Protein AF-0000000078980788 (afdb_homodimer)

Sequence (378 aa):
MLDSRPRELPGFGPRLRRLRRARLMKQSTLAEALDTSQATVSRWEAGAQLPDPKTRHRALDLLTRNVCDDAVLRRLVEHSRDCVHLVDEANHVCLAYSPARARQWGQSQRALLGQSLWPFATVEIQAAEAALDGSDWWDSQVPRPRLFHTSRRVYDALTVVEGGLLWERLYLADGTPVRLCSHAPSPHNMLDSRPRELPGFGPRLRRLRRARLMKQSTLAEALDTSQATVSRWEAGAQLPDPKTRHRALDLLTRNVCDDAVLRRLVEHSRDCVHLVDEANHVCLAYSPARARQWGQSQRALLGQSLWPFATVEIQAAEAALDGSDWWDSQVPRPRLFHTSRRVYDALTVVEGGLLWERLYLADGTPVRLCSHAPSPHN

Radius of gyration: 22.86 Å; Cα contacts (8 Å, |Δi|>4): 693; chains: 2; bounding box: 51×67×48 Å

pLDDT: mean 92.11, std 10.24, range [37.19, 98.5]

Solvent-accessible surface area (backbone atoms only — not comparable to full-atom values): 20566 Å² total; per-residue (Å²): 123,81,78,66,52,54,87,70,79,70,60,59,18,55,43,50,45,50,48,37,51,39,66,71,47,52,57,55,57,50,12,56,77,64,74,52,47,41,66,57,45,51,30,27,40,69,60,76,41,78,72,56,68,69,57,50,50,49,55,53,45,68,70,50,71,80,58,68,82,46,61,66,63,36,47,38,39,43,36,20,71,50,41,30,36,31,25,34,64,81,65,33,26,27,66,32,30,2,56,52,33,17,58,59,29,68,42,61,74,59,75,54,55,74,35,59,50,52,64,72,35,46,70,46,49,48,48,55,56,52,52,41,60,92,47,55,55,74,81,37,88,76,39,79,69,46,76,48,67,34,68,62,46,79,52,94,81,37,34,46,66,61,39,24,39,32,42,38,78,47,51,40,79,63,49,46,58,25,33,41,39,30,63,35,83,45,86,87,108,127,81,77,67,52,54,87,69,79,69,58,59,19,54,44,50,46,52,49,37,52,39,67,70,47,51,58,56,59,51,12,56,76,66,73,51,46,40,66,56,45,50,32,26,40,70,60,76,39,78,72,56,68,68,57,50,49,49,54,53,45,68,71,51,72,80,58,67,80,47,60,66,62,34,47,39,38,42,38,20,70,51,42,30,35,31,24,35,63,81,65,32,26,24,67,33,30,2,56,52,34,17,59,60,27,68,43,62,73,60,74,55,54,76,35,58,51,50,64,70,35,46,69,46,50,48,48,53,57,51,51,39,60,90,48,55,55,74,81,36,89,76,39,80,69,46,76,49,63,35,68,62,46,80,51,94,80,36,34,46,66,61,40,23,39,32,42,38,76,47,52,40,76,63,48,47,57,27,33,41,40,30,66,35,82,48,86,87,108

InterPro domains:
  IPR001387 Cro/C1-type, helix-turn-helix domain [PF01381] (16-55)
  IPR001387 Cro/C1-type, helix-turn-helix domain [PS50943] (16-55)
  IPR001387 Cro/C1-type, helix-turn-helix domain [SM00530] (15-70)
  IPR001387 Cro/C1-type, helix-turn-helix domain [cd00093] (25-63)
  IPR010982 Lambda repressor-like, DNA-binding domain superfamily [G3DSA:1.10.260.40] (14-78)
  IPR010982 Lambda repressor-like, DNA-binding domain superfamily [SSF47413] (12-65)
  IPR035965 PAS domain superfamily [SSF55785] (71-131)

Structure (mmCIF, N/CA/C/O backbone):
data_AF-0000000078980788-model_v1
#
loop_
_entity.id
_entity.type
_entity.pdbx_description
1 polymer 'DNA-binding protein, putative'
#
loop_
_atom_site.group_PDB
_atom_site.id
_atom_site.type_symbol
_atom_site.label_atom_id
_atom_site.label_alt_id
_atom_site.label_comp_id
_atom_site.label_asym_id
_atom_site.label_entity_id
_atom_site.label_seq_id
_atom_site.pdbx_PDB_ins_code
_atom_site.Cartn_x
_atom_site.Cartn_y
_atom_site.Cartn_z
_atom_site.occupancy
_atom_site.B_iso_or_equiv
_atom_site.auth_seq_id
_atom_site.auth_comp_id
_atom_site.auth_asym_id
_atom_site.auth_atom_id
_atom_site.pdbx_PDB_model_num
ATOM 1 N N . MET A 1 1 ? -9.773 -36.656 -17.453 1 38.22 1 MET A N 1
ATOM 2 C CA . MET A 1 1 ? -9.906 -35.219 -17.422 1 38.22 1 MET A CA 1
ATOM 3 C C . MET A 1 1 ? -8.555 -34.531 -17.188 1 38.22 1 MET A C 1
ATOM 5 O O . MET A 1 1 ? -7.887 -34.844 -16.188 1 38.22 1 MET A O 1
ATOM 9 N N . LEU A 1 2 ? -7.902 -34.125 -18.141 1 43.62 2 LEU A N 1
ATOM 10 C CA . LEU A 1 2 ? -6.531 -33.625 -18.078 1 43.62 2 LEU A CA 1
ATOM 11 C C . LEU A 1 2 ? -6.344 -32.688 -16.875 1 43.62 2 LEU A C 1
ATOM 13 O O . LEU A 1 2 ? -7.168 -31.812 -16.641 1 43.62 2 LEU A O 1
ATOM 17 N N . ASP A 1 3 ? -5.695 -33.188 -15.93 1 57.81 3 ASP A N 1
ATOM 18 C CA . ASP A 1 3 ? -5.355 -32.469 -14.711 1 57.81 3 ASP A CA 1
ATOM 19 C C . ASP A 1 3 ? -4.871 -31.047 -15.031 1 57.81 3 ASP A C 1
ATOM 21 O O . ASP A 1 3 ? -3.781 -30.875 -15.578 1 57.81 3 ASP A O 1
ATOM 25 N N . SER A 1 4 ? -5.75 -30.094 -15.422 1 68.81 4 SER A N 1
ATOM 26 C CA . SER A 1 4 ? -5.512 -28.719 -15.867 1 68.81 4 SER A CA 1
ATOM 27 C C . SER A 1 4 ? -4.906 -27.875 -14.75 1 68.81 4 SER A C 1
ATOM 29 O O . SER A 1 4 ? -4.695 -26.672 -14.922 1 68.81 4 SER A O 1
ATOM 31 N N . ARG A 1 5 ? -4.414 -28.734 -13.648 1 72.88 5 ARG A N 1
ATOM 32 C CA . ARG A 1 5 ? -3.814 -27.969 -12.562 1 72.88 5 ARG A CA 1
ATOM 33 C C . ARG A 1 5 ? -2.406 -27.516 -12.93 1 72.88 5 ARG A C 1
ATOM 35 O O . ARG A 1 5 ? -1.619 -28.281 -13.477 1 72.88 5 ARG A O 1
ATOM 42 N N . PRO A 1 6 ? -2.27 -26.25 -12.625 1 81.19 6 PRO A N 1
ATOM 43 C CA . PRO A 1 6 ? -0.937 -25.75 -12.969 1 81.19 6 PRO A CA 1
ATOM 44 C C . PRO A 1 6 ? 0.166 -26.375 -12.117 1 81.19 6 PRO A C 1
ATOM 46 O O . PRO A 1 6 ? -0.042 -26.625 -10.93 1 81.19 6 PRO A O 1
ATOM 49 N N . ARG A 1 7 ? 1.253 -26.75 -12.727 1 76.94 7 ARG A N 1
ATOM 50 C CA . ARG A 1 7 ? 2.346 -27.391 -12 1 76.94 7 ARG A CA 1
ATOM 51 C C . ARG A 1 7 ? 3.195 -26.359 -11.273 1 76.94 7 ARG A C 1
ATOM 53 O O . ARG A 1 7 ? 3.508 -26.516 -10.094 1 76.94 7 ARG A O 1
ATOM 60 N N . GLU A 1 8 ? 3.672 -25.328 -12.102 1 88.31 8 GLU A N 1
ATOM 61 C CA . GLU A 1 8 ? 4.559 -24.344 -11.477 1 88.31 8 GLU A CA 1
ATOM 62 C C . GLU A 1 8 ? 4.176 -22.922 -11.859 1 88.31 8 GLU A C 1
ATOM 64 O O . GLU A 1 8 ? 3.66 -22.688 -12.945 1 88.31 8 GLU A O 1
ATOM 69 N N . LEU A 1 9 ? 4.336 -22.078 -10.914 1 91.12 9 LEU A N 1
ATOM 70 C CA . LEU A 1 9 ? 4.141 -20.656 -11.18 1 91.12 9 LEU A CA 1
ATOM 71 C C . LEU A 1 9 ? 5.18 -20.141 -12.164 1 91.12 9 LEU A C 1
ATOM 73 O O . LEU A 1 9 ? 6.383 -20.344 -11.969 1 91.12 9 LEU A O 1
ATOM 77 N N . PRO A 1 10 ? 4.77 -19.594 -13.203 1 92.62 10 PRO A N 1
ATOM 78 C CA . PRO A 1 10 ? 5.734 -19.094 -14.188 1 92.62 10 PRO A CA 1
ATOM 79 C C . PRO A 1 10 ? 6.492 -17.859 -13.695 1 92.62 10 PRO A C 1
ATOM 81 O O . PRO A 1 10 ? 6.16 -17.312 -12.648 1 92.62 10 PRO A O 1
ATOM 84 N N . GLY A 1 11 ? 7.578 -17.516 -14.453 1 93.38 11 GLY A N 1
ATOM 85 C CA . GLY A 1 11 ? 8.297 -16.266 -14.219 1 93.38 11 GLY A CA 1
ATOM 86 C C . GLY A 1 11 ? 9.195 -16.328 -13 1 93.38 11 GLY A C 1
ATOM 87 O O . GLY A 1 11 ? 9.289 -15.344 -12.25 1 93.38 11 GLY A O 1
ATOM 88 N N . PHE A 1 12 ? 9.797 -17.5 -12.773 1 95.06 12 PHE A N 1
ATOM 89 C CA . PHE A 1 12 ? 10.648 -17.641 -11.594 1 95.06 12 PHE A CA 1
ATOM 90 C C . PHE A 1 12 ? 11.703 -16.547 -11.555 1 95.06 12 PHE A C 1
ATOM 92 O O . PHE A 1 12 ? 11.867 -15.859 -10.539 1 95.06 12 PHE A O 1
ATOM 99 N N . GLY A 1 13 ? 12.43 -16.328 -12.602 1 96 13 GLY A N 1
ATOM 100 C CA . GLY A 1 13 ? 13.523 -15.375 -12.656 1 96 13 GLY A CA 1
ATOM 101 C C . GLY A 1 13 ? 13.102 -13.969 -12.266 1 96 13 GLY A C 1
ATOM 102 O O . GLY A 1 13 ? 13.594 -13.422 -11.273 1 96 13 GLY A O 1
ATOM 103 N N . PRO A 1 14 ? 12.172 -13.453 -13.008 1 95.12 14 PRO A N 1
ATOM 104 C CA . PRO A 1 14 ? 11.703 -12.102 -12.695 1 95.12 14 PRO A CA 1
ATOM 105 C C . PRO A 1 14 ? 11.133 -11.984 -11.289 1 95.12 14 PRO A C 1
ATOM 107 O O . PRO A 1 14 ? 11.328 -10.961 -10.625 1 95.12 14 PRO A O 1
ATOM 110 N N . ARG A 1 15 ? 10.445 -13 -10.773 1 94.5 15 ARG A N 1
ATOM 111 C CA . ARG A 1 15 ? 9.922 -13 -9.406 1 94.5 15 ARG A CA 1
ATOM 112 C C . ARG A 1 15 ? 11.055 -12.922 -8.391 1 94.5 15 ARG A C 1
ATOM 114 O O . ARG A 1 15 ? 10.984 -12.156 -7.43 1 94.5 15 ARG A O 1
ATOM 121 N N . LEU A 1 16 ? 12.016 -13.734 -8.633 1 95.56 16 LEU A N 1
ATOM 122 C CA . LEU A 1 16 ? 13.172 -13.773 -7.742 1 95.56 16 LEU A CA 1
ATOM 123 C C . LEU A 1 16 ? 13.852 -12.414 -7.68 1 95.56 16 LEU A C 1
ATOM 125 O O . LEU A 1 16 ? 14.148 -11.914 -6.59 1 95.56 16 LEU A O 1
ATOM 129 N N . ARG A 1 17 ? 14.07 -11.875 -8.812 1 95.44 17 ARG A N 1
ATOM 130 C CA . ARG A 1 17 ? 14.727 -10.578 -8.914 1 95.44 17 ARG A CA 1
ATOM 131 C C . ARG A 1 17 ? 13.938 -9.508 -8.172 1 95.44 17 ARG A C 1
ATOM 133 O O . ARG A 1 17 ? 14.5 -8.742 -7.383 1 95.44 17 ARG A O 1
ATOM 140 N N . ARG A 1 18 ? 12.703 -9.477 -8.391 1 92.94 18 ARG A N 1
ATOM 141 C CA . ARG A 1 18 ? 11.852 -8.461 -7.781 1 92.94 18 ARG A CA 1
ATOM 142 C C . ARG A 1 18 ? 11.844 -8.586 -6.262 1 92.94 18 ARG A C 1
ATOM 144 O O . ARG A 1 18 ? 11.953 -7.586 -5.547 1 92.94 18 ARG A O 1
ATOM 151 N N . LEU A 1 19 ? 11.734 -9.766 -5.781 1 92.62 19 LEU A N 1
ATOM 152 C CA . LEU A 1 19 ? 11.695 -9.984 -4.34 1 92.62 19 LEU A CA 1
ATOM 153 C C . LEU A 1 19 ? 13.039 -9.641 -3.697 1 92.62 19 LEU A C 1
ATOM 155 O O . LEU A 1 19 ? 13.078 -9.016 -2.637 1 92.62 19 LEU A O 1
ATOM 159 N N . ARG A 1 20 ? 14.102 -10.141 -4.312 1 94.38 20 ARG A N 1
ATOM 160 C CA . ARG A 1 20 ? 15.43 -9.828 -3.793 1 94.38 20 ARG A CA 1
ATOM 161 C C . ARG A 1 20 ? 15.625 -8.32 -3.662 1 94.38 20 ARG A C 1
ATOM 163 O O . ARG A 1 20 ? 16.109 -7.84 -2.635 1 94.38 20 ARG A O 1
ATOM 170 N N . ARG A 1 21 ? 15.188 -7.602 -4.703 1 91.56 21 ARG A N 1
ATOM 171 C CA . ARG A 1 21 ? 15.344 -6.152 -4.711 1 91.56 21 ARG A CA 1
ATOM 172 C C . ARG A 1 21 ? 14.453 -5.5 -3.656 1 91.56 21 ARG A C 1
ATOM 174 O O . ARG A 1 21 ? 14.859 -4.539 -3.002 1 91.56 21 ARG A O 1
ATOM 181 N N . ALA A 1 22 ? 13.297 -6.023 -3.482 1 87.25 22 ALA A N 1
ATOM 182 C CA . ALA A 1 22 ? 12.383 -5.504 -2.465 1 87.25 22 ALA A CA 1
ATOM 183 C C . ALA A 1 22 ? 12.984 -5.648 -1.069 1 87.25 22 ALA A C 1
ATOM 185 O O . ALA A 1 22 ? 12.727 -4.828 -0.187 1 87.25 22 ALA A O 1
ATOM 186 N N . ARG A 1 23 ? 13.797 -6.633 -0.886 1 89.5 23 ARG A N 1
ATOM 187 C CA . ARG A 1 23 ? 14.438 -6.891 0.399 1 89.5 23 ARG A CA 1
ATOM 188 C C . ARG A 1 23 ? 15.781 -6.18 0.493 1 89.5 23 ARG A C 1
ATOM 190 O O . ARG A 1 23 ? 16.547 -6.402 1.435 1 89.5 23 ARG A O 1
ATOM 197 N N . LEU A 1 24 ? 16.125 -5.469 -0.544 1 88.56 24 LEU A N 1
ATOM 198 C CA . LEU A 1 24 ? 17.391 -4.746 -0.626 1 88.56 24 LEU A CA 1
ATOM 199 C C . LEU A 1 24 ? 18.562 -5.707 -0.498 1 88.56 24 LEU A C 1
ATOM 201 O O . LEU A 1 24 ? 19.562 -5.387 0.155 1 88.56 24 LEU A O 1
ATOM 205 N N . MET A 1 25 ? 18.453 -6.832 -1.031 1 93.31 25 MET A N 1
ATOM 206 C CA . MET A 1 25 ? 19.5 -7.852 -0.974 1 93.31 25 MET A CA 1
ATOM 207 C C . MET A 1 25 ? 20.297 -7.875 -2.266 1 93.31 25 MET A C 1
ATOM 209 O O . MET A 1 25 ? 19.734 -7.785 -3.357 1 93.31 25 MET A O 1
ATOM 213 N N . LYS A 1 26 ? 21.547 -7.953 -2.068 1 96.88 26 LYS A N 1
ATOM 214 C CA . LYS A 1 26 ? 22.406 -8.164 -3.23 1 96.88 26 LYS A CA 1
ATOM 215 C C . LYS A 1 26 ? 22.297 -9.594 -3.736 1 96.88 26 LYS A C 1
ATOM 217 O O . LYS A 1 26 ? 21.891 -10.492 -2.996 1 96.88 26 LYS A O 1
ATOM 222 N N . GLN A 1 27 ? 22.672 -9.75 -5 1 97.62 27 GLN A N 1
ATOM 223 C CA . GLN A 1 27 ? 22.703 -11.102 -5.566 1 97.62 27 GLN A CA 1
ATOM 224 C C . GLN A 1 27 ? 23.672 -12 -4.805 1 97.62 27 GLN A C 1
ATOM 226 O O . GLN A 1 27 ? 23.391 -13.172 -4.566 1 97.62 27 GLN A O 1
ATOM 231 N N . SER A 1 28 ? 24.797 -11.391 -4.383 1 98 28 SER A N 1
ATOM 232 C CA . SER A 1 28 ? 25.828 -12.148 -3.678 1 98 28 SER A CA 1
ATOM 233 C C . SER A 1 28 ? 25.328 -12.625 -2.318 1 98 28 SER A C 1
ATOM 235 O O . SER A 1 28 ? 25.625 -13.742 -1.894 1 98 28 SER A O 1
ATOM 237 N N . THR A 1 29 ? 24.594 -11.844 -1.663 1 97.81 29 THR A N 1
ATOM 238 C CA . THR A 1 29 ? 24.031 -12.195 -0.366 1 97.81 29 THR A CA 1
ATOM 239 C C . THR A 1 29 ? 23.016 -13.328 -0.51 1 97.81 29 THR A C 1
ATOM 241 O O . THR A 1 29 ? 23.031 -14.289 0.271 1 97.81 29 THR A O 1
ATOM 244 N N . LEU A 1 30 ? 22.203 -13.219 -1.49 1 97.12 30 LEU A N 1
ATOM 245 C CA . LEU A 1 30 ? 21.234 -14.281 -1.757 1 97.12 30 LEU A CA 1
ATOM 246 C C . LEU A 1 30 ? 21.953 -15.578 -2.133 1 97.12 30 LEU A C 1
ATOM 248 O O . LEU A 1 30 ? 21.547 -16.656 -1.685 1 97.12 30 LEU A O 1
ATOM 252 N N . ALA A 1 31 ? 22.922 -15.461 -2.945 1 98.06 31 ALA A N 1
ATOM 253 C CA . ALA A 1 31 ? 23.703 -16.625 -3.359 1 98.06 31 ALA A CA 1
ATOM 254 C C . ALA A 1 31 ? 24.281 -17.359 -2.152 1 98.06 31 ALA A C 1
ATOM 256 O O . ALA A 1 31 ? 24.203 -18.578 -2.053 1 98.06 31 ALA A O 1
ATOM 257 N N . GLU A 1 32 ? 24.828 -16.609 -1.272 1 97.88 32 GLU A N 1
ATOM 258 C CA . GLU A 1 32 ? 25.375 -17.172 -0.05 1 97.88 32 GLU A CA 1
ATOM 259 C C . GLU A 1 32 ? 24.312 -17.891 0.768 1 97.88 32 GLU A C 1
ATOM 261 O O . GLU A 1 32 ? 24.531 -19 1.241 1 97.88 32 GLU A O 1
ATOM 266 N N . ALA A 1 33 ? 23.203 -17.312 0.887 1 96.25 33 ALA A N 1
ATOM 267 C CA . ALA A 1 33 ? 22.094 -17.891 1.663 1 96.25 33 ALA A CA 1
ATOM 268 C C . ALA A 1 33 ? 21.594 -19.188 1.029 1 96.25 33 ALA A C 1
ATOM 270 O O . ALA A 1 33 ? 21.078 -20.062 1.724 1 96.25 33 ALA A O 1
ATOM 271 N N . LEU A 1 34 ? 21.781 -19.266 -0.275 1 96.88 34 LEU A N 1
ATOM 272 C CA . LEU A 1 34 ? 21.281 -20.422 -1.01 1 96.88 34 LEU A CA 1
ATOM 273 C C . LEU A 1 34 ? 22.422 -21.406 -1.321 1 96.88 34 LEU A C 1
ATOM 275 O O . LEU A 1 34 ? 22.219 -22.375 -2.039 1 96.88 34 LEU A O 1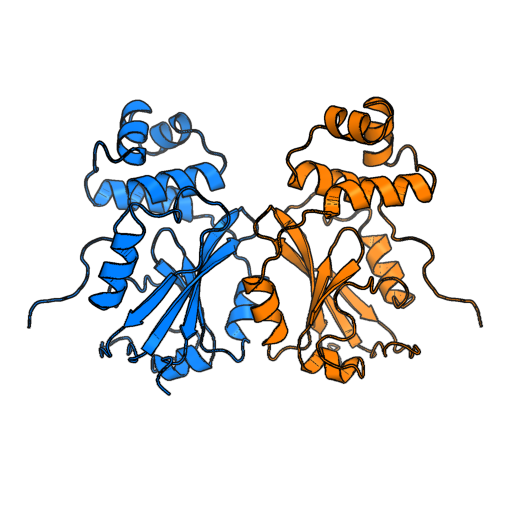
ATOM 279 N N . ASP A 1 35 ? 23.516 -21.125 -0.831 1 97.12 35 ASP A N 1
ATOM 280 C CA . ASP A 1 35 ? 24.703 -21.969 -1.019 1 97.12 35 ASP A CA 1
ATOM 281 C C . ASP A 1 35 ? 25 -22.172 -2.502 1 97.12 35 ASP A C 1
ATOM 283 O O . ASP A 1 35 ? 25.125 -23.312 -2.965 1 97.12 35 ASP A O 1
ATOM 287 N N . THR A 1 36 ? 25 -21.125 -3.219 1 97.75 36 THR A N 1
ATOM 288 C CA . THR A 1 36 ? 25.344 -21.125 -4.637 1 97.75 36 THR A CA 1
ATOM 289 C C . THR A 1 36 ? 26.156 -19.891 -4.996 1 97.75 36 THR A C 1
ATOM 291 O O . THR A 1 36 ? 26.594 -19.141 -4.109 1 97.75 36 THR A O 1
ATOM 294 N N . SER A 1 37 ? 26.484 -19.656 -6.215 1 98.12 37 SER A N 1
ATOM 295 C CA . SER A 1 37 ? 27.297 -18.531 -6.629 1 98.12 37 SER A CA 1
ATOM 296 C C . SER A 1 37 ? 26.438 -17.359 -7.098 1 98.12 37 SER A C 1
ATOM 298 O O . SER A 1 37 ? 25.297 -17.562 -7.523 1 98.12 37 SER A O 1
ATOM 300 N N . GLN A 1 38 ? 27.016 -16.219 -6.965 1 98.19 38 GLN A N 1
ATOM 301 C CA . GLN A 1 38 ? 26.359 -15.031 -7.488 1 98.19 38 GLN A CA 1
ATOM 302 C C . GLN A 1 38 ? 26.062 -15.18 -8.977 1 98.19 38 GLN A C 1
ATOM 304 O O . GLN A 1 38 ? 25.016 -14.727 -9.445 1 98.19 38 GLN A O 1
ATOM 309 N N . ALA A 1 39 ? 26.922 -15.789 -9.672 1 98.31 39 ALA A N 1
ATOM 310 C CA . ALA A 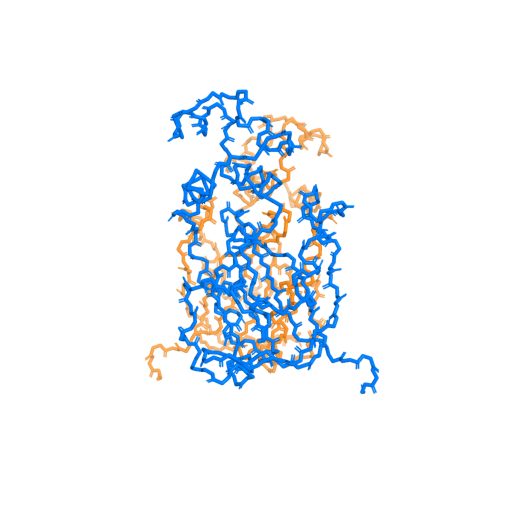1 39 ? 26.734 -16.016 -11.102 1 98.31 39 ALA A CA 1
ATOM 311 C C . ALA A 1 39 ? 25.5 -16.875 -11.359 1 98.31 39 ALA A C 1
ATOM 313 O O . ALA A 1 39 ? 24.734 -16.609 -12.297 1 98.31 39 ALA A O 1
ATOM 314 N N . THR A 1 40 ? 25.359 -17.875 -10.594 1 98.25 40 THR A N 1
ATOM 315 C CA . THR A 1 40 ? 24.203 -18.766 -10.711 1 98.25 40 THR A CA 1
ATOM 316 C C . THR A 1 40 ? 22.906 -18 -10.461 1 98.25 40 THR A C 1
ATOM 318 O O . THR A 1 40 ? 21.953 -18.109 -11.242 1 98.25 40 THR A O 1
ATOM 321 N N . VAL A 1 41 ? 22.891 -17.172 -9.43 1 98.38 41 VAL A N 1
ATOM 322 C CA . VAL A 1 41 ? 21.719 -16.375 -9.117 1 98.38 41 VAL A CA 1
ATOM 323 C C . VAL A 1 41 ? 21.422 -15.406 -10.266 1 98.38 41 VAL A C 1
ATOM 325 O O . VAL A 1 41 ? 20.281 -15.227 -10.664 1 98.38 41 VAL A O 1
ATOM 328 N N . SER A 1 42 ? 22.438 -14.852 -10.773 1 98.19 42 SER A N 1
ATOM 329 C CA . SER A 1 42 ? 22.297 -13.945 -11.898 1 98.19 42 SER A CA 1
ATOM 330 C C . SER A 1 42 ? 21.641 -14.641 -13.094 1 98.19 42 SER A C 1
ATOM 332 O O . SER A 1 42 ? 20.75 -14.086 -13.727 1 98.19 42 SER A O 1
ATOM 334 N N . ARG A 1 43 ? 22.078 -15.828 -13.375 1 98.06 43 ARG A N 1
ATOM 335 C CA . ARG A 1 43 ? 21.516 -16.594 -14.477 1 98.06 43 ARG A CA 1
ATOM 336 C C . ARG A 1 43 ? 20.047 -16.938 -14.211 1 98.06 43 ARG A C 1
ATOM 338 O O . ARG A 1 43 ? 19.234 -16.953 -15.141 1 98.06 43 ARG A O 1
ATOM 345 N N . TRP A 1 44 ? 19.734 -17.281 -12.93 1 97.88 44 TRP A N 1
ATOM 346 C CA . TRP A 1 44 ? 18.344 -17.531 -12.562 1 97.88 44 TRP A CA 1
ATOM 347 C C . TRP A 1 44 ? 17.484 -16.312 -12.828 1 97.88 44 TRP A C 1
ATOM 349 O O . TRP A 1 44 ? 16.453 -16.406 -13.516 1 97.88 44 TRP A O 1
ATOM 359 N N . GLU A 1 45 ? 17.953 -15.109 -12.398 1 97.06 45 GLU A N 1
ATOM 360 C CA . GLU A 1 45 ? 17.172 -13.883 -12.484 1 97.06 45 GLU A CA 1
ATOM 361 C C . GLU A 1 45 ? 16.969 -13.453 -13.93 1 97.06 45 GLU A C 1
ATOM 363 O O . GLU A 1 45 ? 15.961 -12.844 -14.273 1 97.06 45 GLU A O 1
ATOM 368 N N . ALA A 1 46 ? 17.938 -13.852 -14.758 1 95.31 46 ALA A N 1
ATOM 369 C CA . ALA A 1 46 ? 17.906 -13.461 -16.156 1 95.31 46 ALA A CA 1
ATOM 370 C C . ALA A 1 46 ? 17.109 -14.469 -17 1 95.31 46 ALA A C 1
ATOM 372 O O . ALA A 1 46 ? 16.859 -14.242 -18.188 1 95.31 46 ALA A O 1
ATOM 373 N N . GLY A 1 47 ? 16.75 -15.516 -16.406 1 94.56 47 GLY A N 1
ATOM 374 C CA . GLY A 1 47 ? 16.016 -16.547 -17.125 1 94.56 47 GLY A CA 1
ATOM 375 C C . GLY A 1 47 ? 16.906 -17.469 -17.938 1 94.56 47 GLY A C 1
ATOM 376 O O . GLY A 1 47 ? 16.422 -18.312 -18.688 1 94.56 47 GLY A O 1
ATOM 377 N N . ALA A 1 48 ? 18.203 -17.359 -17.812 1 96 48 ALA A N 1
ATOM 378 C CA . ALA A 1 48 ? 19.172 -18.172 -18.562 1 96 48 ALA A CA 1
ATOM 379 C C . ALA A 1 48 ? 19.234 -19.594 -18.031 1 96 48 ALA A C 1
ATOM 381 O O . ALA A 1 48 ? 19.625 -20.516 -18.75 1 96 48 ALA A O 1
ATOM 382 N N . GLN A 1 49 ? 18.953 -19.797 -16.797 1 96.62 49 GLN A N 1
ATOM 383 C CA . GLN A 1 49 ? 18.906 -21.109 -16.141 1 96.62 49 GLN A CA 1
ATOM 384 C C . GLN A 1 49 ? 17.734 -21.188 -15.156 1 96.62 49 GLN A C 1
ATOM 386 O O . GLN A 1 49 ? 17.438 -20.234 -14.453 1 96.62 49 GLN A O 1
ATOM 391 N N . LEU A 1 50 ? 17.156 -22.328 -15.164 1 96 50 LEU A N 1
ATOM 392 C CA . LEU A 1 50 ? 16.094 -22.594 -14.195 1 96 50 LEU A CA 1
ATOM 393 C C . LEU A 1 50 ? 16.531 -23.656 -13.195 1 96 50 LEU A C 1
ATOM 395 O O . LEU A 1 50 ? 16.797 -24.797 -13.578 1 96 50 LEU A O 1
ATOM 399 N N . PRO A 1 51 ? 16.625 -23.312 -12.031 1 96.19 51 PRO A N 1
ATOM 400 C CA . PRO A 1 51 ? 17 -24.328 -11.055 1 96.19 51 PRO A CA 1
ATOM 401 C C . PRO A 1 51 ? 15.914 -25.391 -10.859 1 96.19 51 PRO A C 1
ATOM 403 O O . PRO A 1 51 ? 14.797 -25.234 -11.367 1 96.19 51 PRO A O 1
ATOM 406 N N . ASP A 1 52 ? 16.25 -26.453 -10.133 1 94.75 52 ASP A N 1
ATOM 407 C CA . ASP A 1 52 ? 15.273 -27.5 -9.852 1 94.75 52 ASP A CA 1
ATOM 408 C C . ASP A 1 52 ? 14.172 -26.984 -8.914 1 94.75 52 ASP A C 1
ATOM 410 O O . ASP A 1 52 ? 14.352 -25.984 -8.234 1 94.75 52 ASP A O 1
ATOM 414 N N . PRO A 1 53 ? 13.078 -27.609 -8.898 1 93 53 PRO A N 1
ATOM 415 C CA . PRO A 1 53 ? 11.906 -27.125 -8.156 1 93 53 PRO A CA 1
ATOM 416 C C . PRO A 1 53 ? 12.195 -26.922 -6.676 1 93 53 PRO A C 1
ATOM 418 O O . PRO A 1 53 ? 11.719 -25.938 -6.086 1 93 53 PRO A O 1
ATOM 421 N N . LYS A 1 54 ? 12.922 -27.781 -6.125 1 94 54 LYS A N 1
ATOM 422 C CA . LYS A 1 54 ? 13.242 -27.656 -4.703 1 94 54 LYS A CA 1
ATOM 423 C C . LYS A 1 54 ? 13.992 -26.359 -4.422 1 94 54 LYS A C 1
ATOM 425 O O . LYS A 1 54 ? 13.68 -25.656 -3.463 1 94 54 LYS A O 1
ATOM 430 N N . THR A 1 55 ? 14.992 -26.094 -5.246 1 95.5 55 THR A N 1
ATOM 431 C CA . THR A 1 55 ? 15.773 -24.875 -5.102 1 95.5 55 THR A CA 1
ATOM 432 C C . THR A 1 55 ? 14.914 -23.641 -5.34 1 95.5 55 THR A C 1
ATOM 434 O O . THR A 1 55 ? 15.055 -22.625 -4.648 1 95.5 55 THR A O 1
ATOM 437 N N . ARG A 1 56 ? 14.016 -23.688 -6.324 1 95.31 56 ARG A N 1
ATOM 438 C CA . ARG A 1 56 ? 13.117 -22.578 -6.605 1 95.31 56 ARG A CA 1
ATOM 439 C C . ARG A 1 56 ? 12.25 -22.25 -5.395 1 95.31 56 ARG A C 1
ATOM 441 O O . ARG A 1 56 ? 12.133 -21.094 -5 1 95.31 56 ARG A O 1
ATOM 448 N N . HIS A 1 57 ? 11.75 -23.281 -4.805 1 91.94 57 HIS A N 1
ATOM 449 C CA . HIS A 1 57 ? 10.906 -23.094 -3.629 1 91.94 57 HIS A CA 1
ATOM 450 C C . HIS A 1 57 ? 11.695 -22.516 -2.463 1 91.94 57 HIS A C 1
ATOM 452 O O . HIS A 1 57 ? 11.234 -21.594 -1.787 1 91.94 57 HIS A O 1
ATOM 458 N N . ARG A 1 58 ? 12.812 -23.016 -2.299 1 94.06 58 ARG A N 1
ATOM 459 C CA . ARG A 1 58 ? 13.672 -22.547 -1.217 1 94.06 58 ARG A CA 1
ATOM 460 C C . ARG A 1 58 ? 14.016 -21.078 -1.396 1 94.06 58 ARG A C 1
ATOM 462 O O . ARG A 1 58 ? 14.008 -20.297 -0.431 1 94.06 58 ARG A O 1
ATOM 469 N N . ALA A 1 59 ? 14.344 -20.688 -2.57 1 95.56 59 ALA A N 1
ATOM 470 C CA . ALA A 1 59 ? 14.727 -19.312 -2.863 1 95.56 59 ALA A CA 1
ATOM 471 C C . ALA A 1 59 ? 13.578 -18.344 -2.568 1 95.56 59 ALA A C 1
ATOM 473 O O . ALA A 1 59 ? 13.758 -17.344 -1.886 1 95.56 59 ALA A O 1
ATOM 474 N N . LEU A 1 60 ? 12.414 -18.703 -3.061 1 92.31 60 LEU A N 1
ATOM 475 C CA . LEU A 1 60 ? 11.258 -17.828 -2.859 1 92.31 60 LEU A CA 1
ATOM 476 C C . LEU A 1 60 ? 10.836 -17.828 -1.394 1 92.31 60 LEU A C 1
ATOM 478 O O . LEU A 1 60 ? 10.453 -16.781 -0.86 1 92.31 60 LEU A O 1
ATOM 482 N N . ASP A 1 61 ? 10.953 -18.969 -0.758 1 91.06 61 ASP A N 1
ATOM 483 C CA . ASP A 1 61 ? 10.625 -19.062 0.661 1 91.06 61 ASP A CA 1
ATOM 484 C C . ASP A 1 61 ? 11.539 -18.172 1.499 1 91.06 61 ASP A C 1
ATOM 486 O O . ASP A 1 61 ? 11.078 -17.469 2.404 1 91.06 61 ASP A O 1
ATOM 490 N N . LEU A 1 62 ? 12.75 -18.25 1.183 1 92.31 62 LEU A N 1
ATOM 491 C CA . LEU A 1 62 ? 13.742 -17.438 1.891 1 92.31 62 LEU A CA 1
ATOM 492 C C . LEU A 1 62 ? 13.383 -15.961 1.818 1 92.31 62 LEU A C 1
ATOM 494 O O . LEU A 1 62 ? 13.531 -15.234 2.801 1 92.31 62 LEU A O 1
ATOM 498 N N . LEU A 1 63 ? 12.906 -15.57 0.709 1 92.12 63 LEU A N 1
ATOM 499 C CA . LEU A 1 63 ? 12.664 -14.148 0.475 1 92.12 63 LEU A CA 1
ATOM 500 C C . LEU A 1 63 ? 11.273 -13.742 0.967 1 92.12 63 LEU A C 1
ATOM 502 O O . LEU A 1 63 ? 10.984 -12.555 1.099 1 92.12 63 LEU A O 1
ATOM 506 N N . THR A 1 64 ? 10.383 -14.719 1.299 1 89.12 64 THR A N 1
ATOM 507 C CA . THR A 1 64 ? 9.016 -14.398 1.694 1 89.12 64 THR A CA 1
ATOM 508 C C . THR A 1 64 ? 8.789 -14.703 3.172 1 89.12 64 THR A C 1
ATOM 510 O O . THR A 1 64 ? 7.723 -14.422 3.717 1 89.12 64 THR A O 1
ATOM 513 N N . ARG A 1 65 ? 9.664 -15.336 3.904 1 81.88 65 ARG A N 1
ATOM 514 C CA . ARG A 1 65 ? 9.523 -15.789 5.285 1 81.88 65 ARG A CA 1
ATOM 515 C C . ARG A 1 65 ? 9.227 -14.617 6.215 1 81.88 65 ARG A C 1
ATOM 517 O O . ARG A 1 65 ? 8.461 -14.766 7.176 1 81.88 65 ARG A O 1
ATOM 524 N N . ASN A 1 66 ? 9.711 -13.461 6.059 1 79.62 66 ASN A N 1
ATOM 525 C CA . ASN A 1 66 ? 9.531 -12.359 7 1 79.62 66 ASN A CA 1
ATOM 526 C C . ASN A 1 66 ? 8.852 -11.164 6.34 1 79.62 66 ASN A C 1
ATOM 528 O O . ASN A 1 66 ? 9.18 -10.016 6.641 1 79.62 66 ASN A O 1
ATOM 532 N N . VAL A 1 67 ? 7.859 -11.664 5.574 1 77.81 67 VAL A N 1
ATOM 533 C CA . VAL A 1 67 ? 7.133 -10.586 4.914 1 77.81 67 VAL A CA 1
ATOM 534 C C . VAL A 1 67 ? 6.25 -9.859 5.926 1 77.81 67 VAL A C 1
ATOM 536 O O . VAL A 1 67 ? 5.668 -10.484 6.812 1 77.81 67 VAL A O 1
ATOM 539 N N . CYS A 1 68 ? 6.254 -8.547 5.762 1 81.88 68 CYS A N 1
ATOM 540 C CA . CYS A 1 68 ? 5.496 -7.66 6.641 1 81.88 68 CYS A CA 1
ATOM 541 C C . CYS A 1 68 ? 4.02 -8.047 6.66 1 81.88 68 CYS A C 1
ATOM 543 O O . CYS A 1 68 ? 3.438 -8.344 5.613 1 81.88 68 CYS A O 1
ATOM 545 N N . ASP A 1 69 ? 3.562 -8.195 7.848 1 83.44 69 ASP A N 1
ATOM 546 C CA . ASP A 1 69 ? 2.119 -8.352 7.996 1 83.44 69 ASP A CA 1
ATOM 547 C C . ASP A 1 69 ? 1.41 -7 7.938 1 83.44 69 ASP A C 1
ATOM 549 O O . ASP A 1 69 ? 1.266 -6.324 8.953 1 83.44 69 ASP A O 1
ATOM 553 N N . ASP A 1 70 ? 1.026 -6.629 6.77 1 92.19 70 ASP A N 1
ATOM 554 C CA . ASP A 1 70 ? 0.342 -5.352 6.59 1 92.19 70 ASP A CA 1
ATOM 555 C C . ASP A 1 70 ? -1.137 -5.465 6.953 1 92.19 70 ASP A C 1
ATOM 557 O O . ASP A 1 70 ? -1.989 -5.598 6.074 1 92.19 70 ASP A O 1
ATOM 561 N N . ALA A 1 71 ? -1.411 -5.344 8.242 1 93.44 71 ALA A N 1
ATOM 562 C CA . ALA A 1 71 ? -2.754 -5.547 8.781 1 93.44 71 ALA A CA 1
ATOM 563 C C . ALA A 1 71 ? -3.727 -4.508 8.234 1 93.44 71 ALA A C 1
ATOM 565 O O . ALA A 1 71 ? -4.906 -4.801 8.023 1 93.44 71 ALA A O 1
ATOM 566 N N . VAL A 1 72 ? -3.199 -3.367 7.996 1 95.88 72 VAL A N 1
ATOM 567 C CA . VAL A 1 72 ? -4.062 -2.283 7.535 1 95.88 72 VAL A CA 1
ATOM 568 C C . VAL A 1 72 ? -4.547 -2.574 6.117 1 95.88 72 VAL A C 1
ATOM 570 O O . VAL A 1 72 ? -5.742 -2.479 5.832 1 95.88 72 VAL A O 1
ATOM 573 N N . LEU A 1 73 ? -3.691 -2.932 5.262 1 96.69 73 LEU A N 1
ATOM 574 C CA . LEU A 1 73 ? -4.07 -3.271 3.893 1 96.69 73 LEU A CA 1
ATOM 575 C C . LEU A 1 73 ? -5 -4.477 3.869 1 96.69 73 LEU A C 1
ATOM 577 O O . LEU A 1 73 ? -5.996 -4.484 3.141 1 96.69 73 LEU A O 1
ATOM 581 N N . ARG A 1 74 ? -4.719 -5.457 4.691 1 96.31 74 ARG A N 1
ATOM 582 C CA . ARG A 1 74 ? -5.566 -6.645 4.766 1 96.31 74 ARG A CA 1
ATOM 583 C C . ARG A 1 74 ? -6.977 -6.281 5.223 1 96.31 74 ARG A C 1
ATOM 585 O O . ARG A 1 74 ? -7.961 -6.762 4.656 1 96.31 74 ARG A O 1
ATOM 592 N N . ARG A 1 75 ? -7.016 -5.449 6.188 1 96.75 75 ARG A N 1
ATOM 593 C CA . ARG A 1 75 ? -8.32 -5.035 6.695 1 96.75 75 ARG A CA 1
ATOM 594 C C . ARG A 1 75 ? -9.125 -4.305 5.621 1 96.75 75 ARG A C 1
ATOM 596 O O . ARG A 1 75 ? -10.336 -4.5 5.504 1 96.75 75 ARG A O 1
ATOM 603 N N . LEU A 1 76 ? -8.461 -3.451 4.891 1 97.81 76 LEU A N 1
ATOM 604 C CA . LEU A 1 76 ? -9.148 -2.754 3.805 1 97.81 76 LEU A CA 1
ATOM 605 C C . LEU A 1 76 ? -9.75 -3.744 2.814 1 97.81 76 LEU A C 1
ATOM 607 O O . LEU A 1 76 ? -10.875 -3.559 2.35 1 97.81 76 LEU A O 1
ATOM 611 N N . VAL A 1 77 ? -9.039 -4.801 2.521 1 98.06 77 VAL A N 1
ATOM 612 C CA . VAL A 1 77 ? -9.516 -5.816 1.589 1 98.06 77 VAL A CA 1
ATOM 613 C C . VAL A 1 77 ? -10.664 -6.605 2.225 1 98.06 77 VAL A C 1
ATOM 615 O O . VAL A 1 77 ? -11.703 -6.82 1.595 1 98.06 77 VAL A O 1
ATOM 618 N N . GLU A 1 78 ? -10.5 -6.961 3.42 1 97.56 78 GLU A N 1
ATOM 619 C CA . GLU A 1 78 ? -11.461 -7.785 4.141 1 97.56 78 GLU A CA 1
ATOM 620 C C . GLU A 1 78 ? -12.789 -7.059 4.32 1 97.56 78 GLU A C 1
ATOM 622 O O . GLU A 1 78 ? -13.828 -7.691 4.492 1 97.56 78 GLU A O 1
ATOM 627 N N . HIS A 1 79 ? -12.695 -5.766 4.332 1 97.5 79 HIS A N 1
ATOM 628 C CA . HIS A 1 79 ? -13.898 -4.98 4.566 1 97.5 79 HIS A CA 1
ATOM 629 C C . HIS A 1 79 ? -14.312 -4.223 3.311 1 97.5 79 HIS A C 1
ATOM 631 O O . HIS A 1 79 ? -15.086 -3.262 3.385 1 97.5 79 HIS A O 1
ATOM 637 N N . SER A 1 80 ? -13.781 -4.625 2.238 1 98 80 SER A N 1
ATOM 638 C CA . SER A 1 80 ? -14.18 -4.027 0.968 1 98 80 SER A CA 1
ATOM 639 C C . SER A 1 80 ? -15.578 -4.484 0.554 1 98 80 SER A C 1
ATOM 641 O O . SER A 1 80 ? -15.938 -5.648 0.746 1 98 80 SER A O 1
ATOM 643 N N . ARG A 1 81 ? -16.344 -3.631 -0.097 1 97.19 81 ARG A N 1
ATOM 644 C CA . ARG A 1 81 ? -17.641 -3.988 -0.667 1 97.19 81 ARG A CA 1
ATOM 645 C C . ARG A 1 81 ? -17.469 -4.68 -2.016 1 97.19 81 ARG A C 1
ATOM 647 O O . ARG A 1 81 ? -18.391 -5.328 -2.506 1 97.19 81 ARG A O 1
ATOM 654 N N . ASP A 1 82 ? -16.328 -4.5 -2.592 1 97.56 82 ASP A N 1
ATOM 655 C CA . ASP A 1 82 ? -16.047 -5.113 -3.887 1 97.56 82 ASP A CA 1
ATOM 656 C C . ASP A 1 82 ? -15.688 -6.59 -3.727 1 97.56 82 ASP A C 1
ATOM 658 O O . ASP A 1 82 ? -15.398 -7.047 -2.619 1 97.56 82 ASP A O 1
ATOM 662 N N . CYS A 1 83 ? -15.781 -7.297 -4.773 1 97.81 83 CYS A N 1
ATOM 663 C CA . CYS A 1 83 ? -15.328 -8.68 -4.828 1 97.81 83 CYS A CA 1
ATOM 664 C C . CYS A 1 83 ? -13.844 -8.758 -5.168 1 97.81 83 CYS A C 1
ATOM 666 O O . CYS A 1 83 ? -13.469 -8.727 -6.34 1 97.81 83 CYS A O 1
ATOM 668 N N . VAL A 1 84 ? -13.055 -8.844 -4.094 1 98.31 84 VAL A N 1
ATOM 669 C CA . VAL A 1 84 ? -11.617 -8.742 -4.301 1 98.31 84 VAL A CA 1
ATOM 670 C C . VAL A 1 84 ? -10.891 -9.727 -3.396 1 98.31 84 VAL A C 1
ATOM 672 O O . VAL A 1 84 ? -11.438 -10.18 -2.387 1 98.31 84 VAL A O 1
ATOM 675 N N . HIS A 1 85 ? -9.703 -10.125 -3.762 1 98.12 85 HIS A N 1
ATOM 676 C CA . HIS A 1 85 ? -8.758 -10.836 -2.908 1 98.12 85 HIS A CA 1
ATOM 677 C C . HIS A 1 85 ? -7.328 -10.391 -3.174 1 98.12 85 HIS A C 1
ATOM 679 O O . HIS A 1 85 ? -7.043 -9.805 -4.223 1 98.12 85 HIS A O 1
ATOM 685 N N . LEU A 1 86 ? -6.523 -10.516 -2.205 1 97.94 86 LEU A N 1
ATOM 686 C CA . LEU A 1 86 ? -5.121 -10.117 -2.207 1 97.94 86 LEU A CA 1
ATOM 687 C C . LEU A 1 86 ? -4.207 -11.344 -2.174 1 97.94 86 LEU A C 1
ATOM 689 O O . LEU A 1 86 ? -4.371 -12.219 -1.322 1 97.94 86 LEU A O 1
ATOM 693 N N . VAL A 1 87 ? -3.246 -11.383 -3.109 1 97.25 87 VAL A N 1
ATOM 694 C CA . VAL A 1 87 ? -2.314 -12.508 -3.113 1 97.25 87 VAL A CA 1
ATOM 695 C C . VAL A 1 87 ? -0.879 -11.984 -3.154 1 97.25 87 VAL A C 1
ATOM 697 O O . VAL A 1 87 ? -0.62 -10.898 -3.678 1 97.25 87 VAL A O 1
ATOM 700 N N . ASP A 1 88 ? -0.037 -12.75 -2.59 1 94.75 88 ASP A N 1
ATOM 701 C CA . ASP A 1 88 ? 1.394 -12.508 -2.744 1 94.75 88 ASP A CA 1
ATOM 702 C C . ASP A 1 88 ? 1.845 -12.766 -4.18 1 94.75 88 ASP A C 1
ATOM 704 O O . ASP A 1 88 ? 1.557 -13.82 -4.746 1 94.75 88 ASP A O 1
ATOM 708 N N . GLU A 1 89 ? 2.529 -11.797 -4.73 1 93.88 89 GLU A N 1
ATOM 709 C CA . GLU A 1 89 ? 2.934 -11.93 -6.125 1 93.88 89 GLU A CA 1
ATOM 710 C C . GLU A 1 89 ? 3.961 -13.047 -6.293 1 93.88 89 GLU A C 1
ATOM 712 O O . GLU A 1 89 ? 4.008 -13.703 -7.336 1 93.88 89 GLU A O 1
ATOM 717 N N . ALA A 1 90 ? 4.723 -13.375 -5.27 1 91.5 90 ALA A N 1
ATOM 718 C CA . ALA A 1 90 ? 5.828 -14.328 -5.348 1 91.5 90 ALA A CA 1
ATOM 719 C C . ALA A 1 90 ? 5.309 -15.766 -5.41 1 91.5 90 ALA A C 1
ATOM 721 O O . ALA A 1 90 ? 5.867 -16.609 -6.117 1 91.5 90 ALA A O 1
ATOM 722 N N . ASN A 1 91 ? 4.234 -16.031 -4.668 1 91.75 91 ASN A N 1
ATOM 723 C CA . ASN A 1 91 ? 3.865 -17.438 -4.523 1 91.75 91 ASN A CA 1
ATOM 724 C C . ASN A 1 91 ? 2.352 -17.625 -4.574 1 91.75 91 ASN A C 1
ATOM 726 O O . ASN A 1 91 ? 1.851 -18.719 -4.344 1 91.75 91 ASN A O 1
ATOM 730 N N . HIS A 1 92 ? 1.574 -16.562 -4.781 1 95.06 92 HIS A N 1
ATOM 731 C CA . HIS A 1 92 ? 0.127 -16.578 -4.957 1 95.06 92 HIS A CA 1
ATOM 732 C C . HIS A 1 92 ? -0.58 -16.984 -3.672 1 95.06 92 HIS A C 1
ATOM 734 O O . HIS A 1 92 ? -1.696 -17.516 -3.711 1 95.06 92 HIS A O 1
ATOM 740 N N . VAL A 1 93 ? 0.12 -16.828 -2.596 1 94.5 93 VAL A N 1
ATOM 741 C CA . VAL A 1 93 ? -0.498 -17.078 -1.299 1 94.5 93 VAL A CA 1
ATOM 742 C C . VAL A 1 93 ? -1.582 -16.047 -1.028 1 94.5 93 VAL A C 1
ATOM 744 O O . VAL A 1 93 ? -1.371 -14.852 -1.246 1 94.5 93 VAL A O 1
ATOM 747 N N . CYS A 1 94 ? -2.684 -16.516 -0.559 1 96.75 94 CYS A N 1
ATOM 748 C CA . CYS A 1 94 ? -3.814 -15.641 -0.251 1 96.75 94 CYS A CA 1
ATOM 749 C C . CYS A 1 94 ? -3.572 -14.867 1.036 1 96.75 94 CYS A C 1
ATOM 751 O O . CYS A 1 94 ? -3.371 -15.461 2.098 1 96.75 94 CYS A O 1
ATOM 753 N N . LEU A 1 95 ? -3.693 -13.594 0.952 1 96.38 95 LEU A N 1
ATOM 754 C CA . LEU A 1 95 ? -3.387 -12.758 2.107 1 96.38 95 LEU A CA 1
ATOM 755 C C . LEU A 1 95 ? -4.664 -12.203 2.732 1 96.38 95 LEU A C 1
ATOM 757 O O . LEU A 1 95 ? -4.703 -11.922 3.932 1 96.38 95 LEU A O 1
ATOM 761 N N . ALA A 1 96 ? -5.672 -11.953 1.93 1 97.44 96 ALA A N 1
ATOM 762 C CA . ALA A 1 96 ? -6.961 -11.414 2.359 1 97.44 96 ALA A CA 1
ATOM 763 C C . ALA A 1 96 ? -7.996 -11.508 1.24 1 97.44 96 ALA A C 1
ATOM 765 O O . ALA A 1 96 ? -7.637 -11.609 0.064 1 97.44 96 ALA A O 1
ATOM 766 N N . TYR A 1 97 ? -9.156 -11.5 1.563 1 97.88 97 TYR A N 1
ATOM 767 C CA . TYR A 1 97 ? -10.219 -11.406 0.569 1 97.88 97 TYR A CA 1
ATOM 768 C C . TYR A 1 97 ? -11.492 -10.844 1.186 1 97.88 97 TYR A C 1
ATOM 770 O O . TYR A 1 97 ? -11.688 -10.922 2.402 1 97.88 97 TYR A O 1
ATOM 778 N N . SER A 1 98 ? -12.297 -10.289 0.377 1 98 98 SER A N 1
ATOM 779 C CA . SER A 1 98 ? -13.523 -9.617 0.794 1 98 98 SER A CA 1
ATOM 780 C C . SER A 1 98 ? -14.641 -10.617 1.062 1 98 98 SER A C 1
ATOM 782 O O . SER A 1 98 ? -14.555 -11.773 0.651 1 98 98 SER A O 1
ATOM 784 N N . PRO A 1 99 ? -15.711 -10.172 1.732 1 97.06 99 PRO A N 1
ATOM 785 C CA . PRO A 1 99 ? -16.859 -11.055 1.937 1 97.06 99 PRO A CA 1
ATOM 786 C C . PRO A 1 99 ? -17.484 -11.516 0.625 1 97.06 99 PRO A C 1
ATOM 788 O O . PRO A 1 99 ? -17.891 -12.68 0.5 1 97.06 99 PRO A O 1
ATOM 791 N N . ALA A 1 100 ? -17.562 -10.625 -0.319 1 96.81 100 ALA A N 1
ATOM 792 C CA . ALA A 1 100 ? -18.141 -10.992 -1.612 1 96.81 100 ALA A CA 1
ATOM 793 C C . ALA A 1 100 ? -17.328 -12.086 -2.285 1 96.81 100 ALA A C 1
ATOM 795 O O . ALA A 1 100 ? -17.875 -13.008 -2.887 1 96.81 100 ALA A O 1
ATOM 796 N N . ARG A 1 101 ? -16.016 -12.031 -2.158 1 97.19 101 ARG A N 1
ATOM 797 C CA . ARG A 1 101 ? -15.148 -13.062 -2.73 1 97.19 101 ARG A CA 1
ATOM 798 C C . ARG A 1 101 ? -15.32 -14.391 -1.99 1 97.19 101 ARG A C 1
ATOM 800 O O . ARG A 1 101 ? -15.344 -15.453 -2.611 1 97.19 101 ARG A O 1
ATOM 807 N N . ALA A 1 102 ? -15.438 -14.266 -0.731 1 96.81 102 ALA A N 1
ATOM 808 C CA . ALA A 1 102 ? -15.672 -15.461 0.066 1 96.81 102 ALA A CA 1
ATOM 809 C C . ALA A 1 102 ? -16.938 -16.172 -0.386 1 96.81 102 ALA A C 1
ATOM 811 O O . ALA A 1 102 ? -16.953 -17.406 -0.548 1 96.81 102 ALA A O 1
ATOM 812 N N . ARG A 1 103 ? -17.953 -15.398 -0.605 1 95.38 103 ARG A N 1
ATOM 813 C CA . ARG A 1 103 ? -19.219 -15.953 -1.064 1 95.38 103 ARG A CA 1
ATOM 814 C C . ARG A 1 103 ? -19.078 -16.594 -2.438 1 95.38 103 ARG A C 1
ATOM 816 O O . ARG A 1 103 ? -19.578 -17.688 -2.674 1 95.38 103 ARG A O 1
ATOM 823 N N . GLN A 1 104 ? -18.344 -15.945 -3.262 1 94.5 104 GLN A N 1
ATOM 824 C CA . GLN A 1 104 ? -18.125 -16.469 -4.605 1 94.5 104 GLN A CA 1
ATOM 825 C C . GLN A 1 104 ? -17.375 -17.797 -4.559 1 94.5 104 GLN A C 1
ATOM 827 O O . GLN A 1 104 ? -17.688 -18.719 -5.309 1 94.5 104 GLN A O 1
ATOM 832 N N . TRP A 1 105 ? -16.375 -17.844 -3.73 1 94.25 105 TRP A N 1
ATOM 833 C CA . TRP A 1 105 ? -15.555 -19.047 -3.605 1 94.25 105 TRP A CA 1
ATOM 834 C C . TRP A 1 105 ? -16.281 -20.125 -2.818 1 94.25 105 TRP A C 1
ATOM 836 O O . TRP A 1 105 ? -15.922 -21.297 -2.885 1 94.25 105 TRP A O 1
ATOM 846 N N . GLY A 1 106 ? -17.344 -19.734 -2.092 1 91.75 106 GLY A N 1
ATOM 847 C CA . GLY A 1 106 ? -18.062 -20.672 -1.243 1 91.75 106 GLY A CA 1
ATOM 848 C C . GLY A 1 106 ? -17.297 -21.047 0.011 1 91.75 106 GLY A C 1
ATOM 849 O O . GLY A 1 106 ? -17.312 -22.219 0.43 1 91.75 106 GLY A O 1
ATOM 850 N N . GLN A 1 107 ? -16.547 -20.109 0.561 1 88.25 107 GLN A N 1
ATOM 851 C CA . GLN A 1 107 ? -15.688 -20.344 1.723 1 88.25 107 GLN A CA 1
ATOM 852 C C . GLN A 1 107 ? -15.914 -19.266 2.791 1 88.25 107 GLN A C 1
ATOM 854 O O . GLN A 1 107 ? -16.469 -18.219 2.508 1 88.25 107 GLN A O 1
ATOM 859 N N . SER A 1 108 ? -15.531 -19.688 3.971 1 88.5 108 SER A N 1
ATOM 860 C CA . SER A 1 108 ? -15.484 -18.656 4.996 1 88.5 108 SER A CA 1
ATOM 861 C C . SER A 1 108 ? -14.391 -17.625 4.703 1 88.5 108 SER A C 1
ATOM 863 O O . SER A 1 108 ? -13.492 -17.891 3.9 1 88.5 108 SER A O 1
ATOM 865 N N . GLN A 1 109 ? -14.414 -16.438 5.301 1 82.5 109 GLN A N 1
ATOM 866 C CA . GLN A 1 109 ? -13.516 -15.32 4.996 1 82.5 109 GLN A CA 1
ATOM 867 C C . GLN A 1 109 ? -12.094 -15.617 5.457 1 82.5 109 GLN A C 1
ATOM 869 O O . GLN A 1 109 ? -11.172 -14.859 5.16 1 82.5 109 GLN A O 1
ATOM 874 N N . ARG A 1 110 ? -11.844 -16.734 5.996 1 88.25 110 ARG A N 1
ATOM 875 C CA . ARG A 1 110 ? -10.484 -16.953 6.48 1 88.25 110 ARG A CA 1
ATOM 876 C C . ARG A 1 110 ? -9.961 -18.312 6.023 1 88.25 110 ARG A C 1
ATOM 878 O O . ARG A 1 110 ? -8.789 -18.641 6.238 1 88.25 110 ARG A O 1
ATOM 885 N N . ALA A 1 111 ? -10.711 -19.094 5.375 1 93 111 ALA A N 1
ATOM 886 C CA . ALA A 1 111 ? -10.422 -20.5 5.117 1 93 111 ALA A CA 1
ATOM 887 C C . ALA A 1 111 ? -9.219 -20.656 4.199 1 93 111 ALA A C 1
ATOM 889 O O . ALA A 1 111 ? -8.469 -21.625 4.305 1 93 111 ALA A O 1
ATOM 890 N N . LEU A 1 112 ? -9 -19.703 3.381 1 95.06 112 LEU A N 1
ATOM 891 C CA . LEU A 1 112 ? -7.992 -19.875 2.338 1 95.06 112 LEU A CA 1
ATOM 892 C C . LEU A 1 112 ? -6.746 -19.062 2.646 1 95.06 112 LEU A C 1
ATOM 894 O O . LEU A 1 112 ? -5.758 -19.125 1.91 1 95.06 112 LEU A O 1
ATOM 898 N N . LEU A 1 113 ? -6.77 -18.266 3.736 1 94.94 113 LEU A N 1
ATOM 899 C CA . LEU A 1 113 ? -5.633 -17.422 4.086 1 94.94 113 LEU A CA 1
ATOM 900 C C . LEU A 1 113 ? -4.379 -18.266 4.312 1 94.94 113 LEU A C 1
ATOM 902 O O . LEU A 1 113 ? -4.445 -19.328 4.938 1 94.94 113 LEU A O 1
ATOM 906 N N . GLY A 1 114 ? -3.32 -17.766 3.764 1 92.75 114 GLY A N 1
ATOM 907 C CA . GLY A 1 114 ? -2.045 -18.422 3.98 1 92.75 114 GLY A CA 1
ATOM 908 C C . GLY A 1 114 ? -1.789 -19.562 3.008 1 92.75 114 GLY A C 1
ATOM 909 O O . GLY A 1 114 ? -0.693 -20.125 2.979 1 92.75 114 GLY A O 1
ATOM 910 N N . GLN A 1 115 ? -2.752 -19.859 2.166 1 93.19 115 GLN A N 1
ATOM 911 C CA . GLN A 1 115 ? -2.598 -20.906 1.164 1 93.19 115 GLN A CA 1
ATOM 912 C C . GLN A 1 115 ? -2.395 -20.312 -0.227 1 93.19 115 GLN A C 1
ATOM 914 O O . GLN A 1 115 ? -3 -19.297 -0.571 1 93.19 115 GLN A O 1
ATOM 919 N N . SER A 1 116 ? -1.546 -21.031 -0.948 1 94.44 116 SER A N 1
ATOM 920 C CA . SER A 1 116 ? -1.408 -20.625 -2.344 1 94.44 116 SER A CA 1
ATOM 921 C C . SER A 1 116 ? -2.686 -20.906 -3.129 1 94.44 116 SER A C 1
ATOM 923 O O . SER A 1 116 ? -3.27 -21.984 -3.014 1 94.44 116 SER A O 1
ATOM 925 N N . LEU A 1 117 ? -3.084 -19.969 -3.939 1 96.31 117 LEU A N 1
ATOM 926 C CA . LEU A 1 117 ? -4.273 -20.141 -4.766 1 96.31 117 LEU A CA 1
ATOM 927 C C . LEU A 1 117 ? -3.904 -20.641 -6.156 1 96.31 117 LEU A C 1
ATOM 929 O O . LEU A 1 117 ? -4.781 -20.953 -6.961 1 96.31 117 LEU A O 1
ATOM 933 N N . TRP A 1 118 ? -2.639 -20.844 -6.406 1 96.12 118 TRP A N 1
ATOM 934 C CA . TRP A 1 118 ? -2.17 -21.172 -7.746 1 96.12 118 TRP A CA 1
ATOM 935 C C . TRP A 1 118 ? -2.699 -22.531 -8.188 1 96.12 118 TRP A C 1
ATOM 937 O O . TRP A 1 118 ? -3.059 -22.719 -9.359 1 96.12 118 TRP A O 1
ATOM 947 N N . PRO A 1 119 ? -2.807 -23.5 -7.324 1 94.81 119 PRO A N 1
ATOM 948 C CA . PRO A 1 119 ? -3.326 -24.797 -7.758 1 94.81 119 PRO A CA 1
ATOM 949 C C . PRO A 1 119 ? -4.746 -24.703 -8.312 1 94.81 119 PRO A C 1
ATOM 951 O O . PRO A 1 119 ? -5.207 -25.625 -8.984 1 94.81 119 PRO A O 1
ATOM 954 N N . PHE A 1 120 ? -5.418 -23.609 -8.047 1 95.25 120 PHE A N 1
ATOM 955 C CA . PHE A 1 120 ? -6.809 -23.453 -8.461 1 95.25 120 PHE A CA 1
ATOM 956 C C . PHE A 1 120 ? -6.914 -22.531 -9.664 1 95.25 120 PHE A C 1
ATOM 958 O O . PHE A 1 120 ? -8.016 -22.125 -10.047 1 95.25 120 PHE A O 1
ATOM 965 N N . ALA A 1 121 ? -5.84 -22.156 -10.242 1 96.62 121 ALA A N 1
ATOM 966 C CA . ALA A 1 121 ? -5.84 -21.281 -11.406 1 96.62 121 ALA A CA 1
ATOM 967 C C . ALA A 1 121 ? -6.418 -21.984 -12.625 1 96.62 121 ALA A C 1
ATOM 969 O O . ALA A 1 121 ? -5.941 -23.047 -13.023 1 96.62 121 ALA A O 1
ATOM 970 N N . THR A 1 122 ? -7.387 -21.422 -13.188 1 95.94 122 THR A N 1
ATOM 971 C CA . THR A 1 122 ? -7.934 -21.938 -14.445 1 95.94 122 THR A CA 1
ATOM 972 C C . THR A 1 122 ? -6.922 -21.766 -15.578 1 95.94 122 THR A C 1
ATOM 974 O O . THR A 1 122 ? -5.879 -21.141 -15.398 1 95.94 122 THR A O 1
ATOM 977 N N . VAL A 1 123 ? -7.285 -22.359 -16.688 1 95.69 123 VAL A N 1
ATOM 978 C CA . VAL A 1 123 ? -6.383 -22.281 -17.844 1 95.69 123 VAL A CA 1
ATOM 979 C C . VAL A 1 123 ? -6.211 -20.828 -18.266 1 95.69 123 VAL A C 1
ATOM 981 O O . VAL A 1 123 ? -5.133 -20.422 -18.703 1 95.69 123 VAL A O 1
ATOM 984 N N . GLU A 1 124 ? -7.25 -20 -18.109 1 96.62 124 GLU A N 1
ATOM 985 C CA . GLU A 1 124 ? -7.172 -18.578 -18.469 1 96.62 124 GLU A CA 1
ATOM 986 C C . GLU A 1 124 ? -6.285 -17.812 -17.5 1 96.62 124 GLU A C 1
ATOM 988 O O . GLU A 1 124 ? -5.512 -16.938 -17.922 1 96.62 124 GLU A O 1
ATOM 993 N N . ILE A 1 125 ? -6.406 -18.109 -16.234 1 96.88 125 ILE A N 1
ATOM 994 C CA . ILE A 1 125 ? -5.57 -17.484 -15.219 1 96.88 125 ILE A CA 1
ATOM 995 C C . ILE A 1 125 ? -4.105 -17.859 -15.445 1 96.88 125 ILE A C 1
ATOM 997 O O . ILE A 1 125 ? -3.219 -17 -15.359 1 96.88 125 ILE A O 1
ATOM 1001 N N . GLN A 1 126 ? -3.857 -19.078 -15.758 1 96.75 126 GLN A N 1
ATOM 1002 C CA . GLN A 1 126 ? -2.508 -19.547 -16.062 1 96.75 126 GLN A CA 1
ATOM 1003 C C . GLN A 1 126 ? -1.924 -18.812 -17.266 1 96.75 126 GLN A C 1
ATOM 1005 O O . GLN A 1 126 ? -0.77 -18.391 -17.234 1 96.75 126 GLN A O 1
ATOM 1010 N N . ALA A 1 127 ? -2.738 -18.734 -18.234 1 96.25 127 ALA A N 1
ATOM 1011 C CA . ALA A 1 127 ? -2.297 -18.062 -19.453 1 96.25 127 ALA A CA 1
ATOM 1012 C C . ALA A 1 127 ? -1.983 -16.594 -19.172 1 96.25 127 ALA A C 1
ATOM 1014 O O . ALA A 1 127 ? -0.994 -16.047 -19.672 1 96.25 127 ALA A O 1
ATOM 1015 N N . ALA A 1 128 ? -2.854 -15.945 -18.438 1 97 128 ALA A N 1
ATOM 1016 C CA . ALA A 1 128 ? -2.625 -14.555 -18.078 1 97 128 ALA A CA 1
ATOM 1017 C C . ALA A 1 128 ? -1.32 -14.391 -17.297 1 97 128 ALA A C 1
ATOM 1019 O O . ALA A 1 128 ? -0.558 -13.453 -17.547 1 97 128 ALA A O 1
ATOM 1020 N N . GLU A 1 129 ? -1.109 -15.305 -16.375 1 96.94 129 GLU A N 1
ATOM 1021 C CA . GLU A 1 129 ? 0.124 -15.281 -15.594 1 96.94 129 GLU A CA 1
ATOM 1022 C C . GLU A 1 129 ? 1.348 -15.438 -16.484 1 96.94 129 GLU A C 1
ATOM 1024 O O . GLU A 1 129 ? 2.32 -14.688 -16.359 1 96.94 129 GLU A O 1
ATOM 1029 N N . ALA A 1 130 ? 1.291 -16.344 -17.344 1 94.88 130 ALA A N 1
ATOM 1030 C CA . ALA A 1 130 ? 2.395 -16.594 -18.266 1 94.88 130 ALA A CA 1
ATOM 1031 C C . ALA A 1 130 ? 2.654 -15.367 -19.141 1 94.88 130 ALA A C 1
ATOM 1033 O O . ALA A 1 130 ? 3.803 -15.062 -19.469 1 94.88 130 ALA A O 1
ATOM 1034 N N . ALA A 1 131 ? 1.625 -14.711 -19.469 1 96.19 131 ALA A N 1
ATOM 1035 C CA . ALA A 1 131 ? 1.705 -13.57 -20.375 1 96.19 131 ALA A CA 1
ATOM 1036 C C . ALA A 1 131 ? 2.379 -12.383 -19.703 1 96.19 131 ALA A C 1
ATOM 1038 O O . ALA A 1 131 ? 2.756 -11.414 -20.375 1 96.19 131 ALA A O 1
ATOM 1039 N N . LEU A 1 132 ? 2.492 -12.422 -18.391 1 95.81 132 LEU A N 1
ATOM 1040 C CA . LEU A 1 132 ? 3.193 -11.336 -17.719 1 95.81 132 LEU A CA 1
ATOM 1041 C C . LEU A 1 132 ? 4.641 -11.25 -18.188 1 95.81 132 LEU A C 1
ATOM 1043 O O . LEU A 1 132 ? 5.227 -10.164 -18.203 1 95.81 132 LEU A O 1
ATOM 1047 N N . ASP A 1 133 ? 5.078 -12.523 -18.5 1 91.25 133 ASP A N 1
ATOM 1048 C CA . ASP A 1 133 ? 6.41 -12.516 -19.094 1 91.25 133 ASP A CA 1
ATOM 1049 C C . ASP A 1 133 ? 6.422 -11.734 -20.406 1 91.25 133 ASP A C 1
ATOM 1051 O O . ASP A 1 133 ? 5.555 -11.93 -21.266 1 91.25 133 ASP A O 1
ATOM 1055 N N . GLY A 1 134 ? 7.184 -10.852 -20.594 1 89.88 134 GLY A N 1
ATOM 1056 C CA . GLY A 1 134 ? 7.246 -10.055 -21.812 1 89.88 134 GLY A CA 1
ATOM 1057 C C . GLY A 1 134 ? 6.457 -8.766 -21.719 1 89.88 134 GLY A C 1
ATOM 1058 O O . GLY A 1 134 ? 6.281 -8.062 -22.719 1 89.88 134 GLY A O 1
ATOM 1059 N N . SER A 1 135 ? 5.828 -8.594 -20.641 1 93.12 135 SER A N 1
ATOM 1060 C CA . SER A 1 135 ? 5.082 -7.359 -20.422 1 93.12 135 SER A CA 1
ATOM 1061 C C . SER A 1 135 ? 5.855 -6.41 -19.5 1 93.12 135 SER A C 1
ATOM 1063 O O . SER A 1 135 ? 7.023 -6.652 -19.188 1 93.12 135 SER A O 1
ATOM 1065 N N . ASP A 1 136 ? 5.207 -5.34 -19.203 1 94.19 136 ASP A N 1
ATOM 1066 C CA . ASP A 1 136 ? 5.82 -4.352 -18.312 1 94.19 136 ASP A CA 1
ATOM 1067 C C . ASP A 1 136 ? 5.699 -4.773 -16.844 1 94.19 136 ASP A C 1
ATOM 1069 O O . ASP A 1 136 ? 6.176 -4.074 -15.953 1 94.19 136 ASP A O 1
ATOM 1073 N N . TRP A 1 137 ? 5.109 -5.895 -16.578 1 95.31 137 TRP A N 1
ATOM 1074 C CA . TRP A 1 137 ? 4.684 -6.281 -15.242 1 95.31 137 TRP A CA 1
ATOM 1075 C C . TRP A 1 137 ? 5.879 -6.363 -14.297 1 95.31 137 TRP A C 1
ATOM 1077 O O . TRP A 1 137 ? 5.793 -5.945 -13.133 1 95.31 137 TRP A O 1
ATOM 1087 N N . TRP A 1 138 ? 7.016 -6.855 -14.773 1 92.88 138 TRP A N 1
ATOM 1088 C CA . TRP A 1 138 ? 8.133 -7.164 -13.891 1 92.88 138 TRP A CA 1
ATOM 1089 C C . TRP A 1 138 ? 9.094 -5.984 -13.797 1 92.88 138 TRP A C 1
ATOM 1091 O O . TRP A 1 138 ? 9.781 -5.812 -12.789 1 92.88 138 TRP A O 1
ATOM 1101 N N . ASP A 1 139 ? 9.109 -5.164 -14.766 1 89.69 139 ASP A N 1
ATOM 1102 C CA . ASP A 1 139 ? 10.109 -4.102 -14.836 1 89.69 139 ASP A CA 1
ATOM 1103 C C . ASP A 1 139 ? 9.539 -2.783 -14.312 1 89.69 139 ASP A C 1
ATOM 1105 O O . ASP A 1 139 ? 10.297 -1.858 -14 1 89.69 139 ASP A O 1
ATOM 1109 N N . SER A 1 140 ? 8.227 -2.758 -14.227 1 91.88 140 SER A N 1
ATOM 1110 C CA . SER A 1 140 ? 7.578 -1.523 -13.797 1 91.88 140 SER A CA 1
ATOM 1111 C C . SER A 1 140 ? 7.207 -1.583 -12.32 1 91.88 140 SER A C 1
ATOM 1113 O O . SER A 1 140 ? 6.758 -2.621 -11.828 1 91.88 140 SER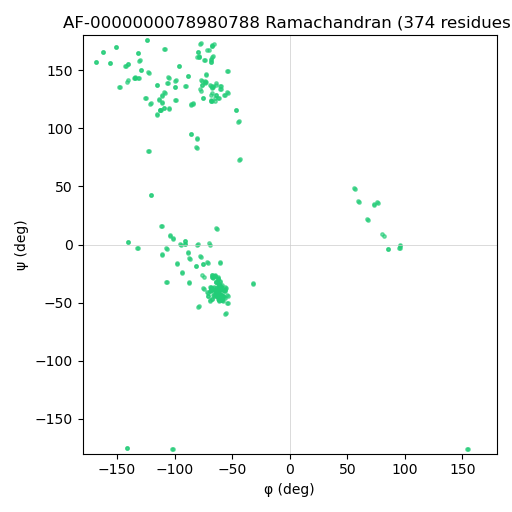 A O 1
ATOM 1115 N N . GLN A 1 141 ? 7.383 -0.463 -11.633 1 89.5 141 GLN A N 1
ATOM 1116 C CA . GLN A 1 141 ? 6.898 -0.339 -10.266 1 89.5 141 GLN A CA 1
ATOM 1117 C C . GLN A 1 141 ? 5.375 -0.328 -10.219 1 89.5 141 GLN A C 1
ATOM 1119 O O . GLN A 1 141 ? 4.773 -0.939 -9.328 1 89.5 141 GLN A O 1
ATOM 1124 N N . VAL A 1 142 ? 4.828 0.337 -11.188 1 92 142 VAL A N 1
ATOM 1125 C CA . VAL A 1 142 ? 3.377 0.412 -11.312 1 92 142 VAL A CA 1
ATOM 1126 C C . VAL A 1 142 ? 2.953 -0.107 -12.688 1 92 142 VAL A C 1
ATOM 1128 O O . VAL A 1 142 ? 2.641 0.678 -13.586 1 92 142 VAL A O 1
ATOM 1131 N N . PRO A 1 143 ? 2.879 -1.378 -12.836 1 95.06 143 PRO A N 1
ATOM 1132 C CA . PRO A 1 143 ? 2.508 -1.922 -14.141 1 95.06 143 PRO A CA 1
ATOM 1133 C C . PRO A 1 143 ? 1.057 -1.624 -14.516 1 95.06 143 PRO A C 1
ATOM 1135 O O . PRO A 1 143 ? 0.226 -1.386 -13.633 1 95.06 143 PRO A O 1
ATOM 1138 N N . ARG A 1 144 ? 0.833 -1.657 -15.836 1 94.69 144 ARG A N 1
ATOM 1139 C CA . ARG A 1 144 ? -0.549 -1.562 -16.297 1 94.69 144 ARG A CA 1
ATOM 1140 C C . ARG A 1 144 ? -1.388 -2.713 -15.75 1 94.69 144 ARG A C 1
ATOM 1142 O O . ARG A 1 144 ? -0.941 -3.861 -15.742 1 94.69 144 ARG A O 1
ATOM 1149 N N . PRO A 1 145 ? -2.576 -2.291 -15.258 1 96 145 PRO A N 1
ATOM 1150 C CA . PRO A 1 145 ? -3.469 -3.363 -14.812 1 96 145 PRO A CA 1
ATOM 1151 C C . PRO A 1 145 ? -3.729 -4.406 -15.898 1 96 145 PRO A C 1
ATOM 1153 O O . PRO A 1 145 ? -3.707 -4.082 -17.094 1 96 145 PRO A O 1
ATOM 1156 N N . ARG A 1 146 ? -3.951 -5.637 -15.508 1 96.75 146 ARG A N 1
ATOM 1157 C CA . ARG A 1 146 ? -4.227 -6.723 -16.438 1 96.75 146 ARG A CA 1
ATOM 1158 C C . ARG A 1 146 ? -5.656 -7.234 -16.281 1 96.75 146 ARG A C 1
ATOM 1160 O O . ARG A 1 146 ? -6.02 -7.746 -15.219 1 96.75 146 ARG A O 1
ATOM 1167 N N . LEU A 1 147 ? -6.406 -7.055 -17.297 1 97 147 LEU A N 1
ATOM 1168 C CA . LEU A 1 147 ? -7.785 -7.523 -17.312 1 97 147 LEU A CA 1
ATOM 1169 C C . LEU A 1 147 ? -7.945 -8.719 -18.25 1 97 147 LEU A C 1
ATOM 1171 O O . LEU A 1 147 ? -7.441 -8.703 -19.375 1 97 147 LEU A O 1
ATOM 1175 N N . PHE A 1 148 ? -8.539 -9.75 -17.828 1 97.06 148 PHE A N 1
ATOM 1176 C CA . PHE A 1 148 ? -8.82 -10.922 -18.641 1 97.06 148 PHE A CA 1
ATOM 1177 C C . PHE A 1 148 ? -10.07 -11.633 -18.172 1 97.06 148 PHE A C 1
ATOM 1179 O O . PHE A 1 148 ? -10.625 -11.289 -17.125 1 97.06 148 PHE A O 1
ATOM 1186 N N . HIS A 1 149 ? -10.523 -12.555 -18.938 1 96.81 149 HIS A N 1
ATOM 1187 C CA . HIS A 1 149 ? -11.703 -13.344 -18.609 1 96.81 149 HIS A CA 1
ATOM 1188 C C . HIS A 1 149 ? -11.328 -14.758 -18.188 1 96.81 149 HIS A C 1
ATOM 1190 O O . HIS A 1 149 ? -10.414 -15.352 -18.766 1 96.81 149 HIS A O 1
ATOM 1196 N N . THR A 1 150 ? -11.984 -15.266 -17.188 1 95.94 150 THR A N 1
ATOM 1197 C CA . THR A 1 150 ? -11.742 -16.641 -16.781 1 95.94 150 THR A CA 1
ATOM 1198 C C . THR A 1 150 ? -13.039 -17.453 -16.812 1 95.94 150 THR A C 1
ATOM 1200 O O . THR A 1 150 ? -14.117 -16.906 -16.562 1 95.94 150 THR A O 1
ATOM 1203 N N . SER A 1 151 ? -12.914 -18.719 -17.094 1 95.06 151 SER A N 1
ATOM 1204 C CA . SER A 1 151 ? -14.031 -19.656 -17.078 1 95.06 151 SER A CA 1
ATOM 1205 C C . SER A 1 151 ? -14.336 -20.109 -15.656 1 95.06 151 SER A C 1
ATOM 1207 O O . SER A 1 151 ? -13.531 -19.906 -14.742 1 95.06 151 SER A O 1
ATOM 1209 N N . ARG A 1 152 ? -15.531 -20.625 -15.539 1 95 152 ARG A N 1
ATOM 1210 C CA . ARG A 1 152 ? -15.914 -21.219 -14.258 1 95 152 ARG A CA 1
ATOM 1211 C C . ARG A 1 152 ? -15.219 -22.547 -14.039 1 95 152 ARG A C 1
ATOM 1213 O O . ARG A 1 152 ? -15.07 -23.344 -14.969 1 95 152 ARG A O 1
ATOM 1220 N N . ARG A 1 153 ? -14.805 -22.812 -12.852 1 95.06 153 ARG A N 1
ATOM 1221 C CA . ARG A 1 153 ? -14.242 -24.109 -12.453 1 95.06 153 ARG A CA 1
ATOM 1222 C C . ARG A 1 153 ? -14.555 -24.406 -10.992 1 95.06 153 ARG A C 1
ATOM 1224 O O . ARG A 1 153 ? -14.398 -23.547 -10.125 1 95.06 153 ARG A O 1
ATOM 1231 N N . VAL A 1 154 ? -14.945 -25.578 -10.727 1 94.19 154 VAL A N 1
ATOM 1232 C CA . VAL A 1 154 ? -15.297 -26 -9.375 1 94.19 154 VAL A CA 1
ATOM 1233 C C . VAL A 1 154 ? -14.234 -26.953 -8.836 1 94.19 154 VAL A C 1
ATOM 1235 O O . VAL A 1 154 ? -13.992 -28.016 -9.414 1 94.19 154 VAL A O 1
ATOM 1238 N N . TYR A 1 155 ? -13.617 -26.547 -7.812 1 92.31 155 TYR A N 1
ATOM 1239 C CA . TYR A 1 155 ? -12.695 -27.391 -7.055 1 92.31 155 TYR A CA 1
ATOM 1240 C C . TYR A 1 155 ? -13.289 -27.766 -5.707 1 92.31 155 TYR A C 1
ATOM 1242 O O . TYR A 1 155 ? -14.359 -27.281 -5.332 1 92.31 155 TYR A O 1
ATOM 1250 N N . ASP A 1 156 ? -12.672 -28.688 -5.082 1 89.69 156 ASP A N 1
ATOM 1251 C CA . ASP A 1 156 ? -13.141 -29.062 -3.75 1 89.69 156 ASP A CA 1
ATOM 1252 C C . ASP A 1 156 ? -13.016 -27.875 -2.779 1 89.69 156 ASP A C 1
ATOM 1254 O O . ASP A 1 156 ? -13.922 -27.641 -1.973 1 89.69 156 ASP A O 1
ATOM 1258 N N . ALA A 1 157 ? -12 -27.141 -2.947 1 90.06 157 ALA A N 1
ATOM 1259 C CA . ALA A 1 157 ? -11.648 -26.109 -1.975 1 90.06 157 ALA A CA 1
ATOM 1260 C C . ALA A 1 157 ? -12.367 -24.797 -2.283 1 90.06 157 ALA A C 1
ATOM 1262 O O . ALA A 1 157 ? -12.656 -24.016 -1.376 1 90.06 157 ALA A O 1
ATOM 1263 N N . LEU A 1 158 ? -12.578 -24.547 -3.596 1 93.31 158 LEU A N 1
ATOM 1264 C CA . LEU A 1 158 ? -13.219 -23.281 -3.961 1 93.31 158 LEU A CA 1
ATOM 1265 C C . LEU A 1 158 ? -13.773 -23.359 -5.383 1 93.31 158 LEU A C 1
ATOM 1267 O O . LEU A 1 158 ? -13.469 -24.281 -6.129 1 93.31 158 LEU A O 1
ATOM 1271 N N . THR A 1 159 ? -14.609 -22.391 -5.656 1 93.94 159 THR A N 1
ATOM 1272 C CA . THR A 1 159 ? -15.148 -22.234 -7.004 1 93.94 159 THR A CA 1
ATOM 1273 C C . THR A 1 159 ? -14.641 -20.938 -7.648 1 93.94 159 THR A C 1
ATOM 1275 O O . THR A 1 159 ? -14.719 -19.875 -7.047 1 93.94 159 THR A O 1
ATOM 1278 N N . VAL A 1 160 ? -14.039 -21.078 -8.812 1 94.62 160 VAL A N 1
ATOM 1279 C CA . VAL A 1 160 ? -13.758 -19.906 -9.633 1 94.62 160 VAL A CA 1
ATOM 1280 C C . VAL A 1 160 ? -14.977 -19.578 -10.5 1 94.62 160 VAL A C 1
ATOM 1282 O O . VAL A 1 160 ? -15.43 -20.422 -11.273 1 94.62 160 VAL A O 1
ATOM 1285 N N . VAL A 1 161 ? -15.484 -18.438 -10.336 1 93.94 161 VAL A N 1
ATOM 1286 C CA . VAL A 1 161 ? -16.656 -18.031 -11.102 1 93.94 161 VAL A CA 1
ATOM 1287 C C . VAL A 1 161 ? -16.219 -17.391 -12.422 1 93.94 161 VAL A C 1
ATOM 1289 O O . VAL A 1 161 ? -15.188 -16.734 -12.484 1 93.94 161 VAL A O 1
ATOM 1292 N N . GLU A 1 162 ? -17.062 -17.672 -13.398 1 94.94 162 GLU A N 1
ATOM 1293 C CA . GLU A 1 162 ? -16.812 -17.062 -14.695 1 94.94 162 GLU A CA 1
ATOM 1294 C C . GLU A 1 162 ? -16.938 -15.547 -14.633 1 94.94 162 GLU A C 1
ATOM 1296 O O . GLU A 1 162 ? -17.859 -15.023 -13.984 1 94.94 162 GLU A O 1
ATOM 1301 N N . GLY A 1 163 ? -16.016 -14.891 -15.281 1 94.94 163 GLY A N 1
ATOM 1302 C CA . GLY A 1 163 ? -16.109 -13.445 -15.336 1 94.94 163 GLY A CA 1
ATOM 1303 C C . GLY A 1 163 ? -14.773 -12.766 -15.539 1 94.94 163 GLY A C 1
ATOM 1304 O O . GLY A 1 163 ? -13.773 -13.43 -15.82 1 94.94 163 GLY A O 1
ATOM 1305 N N . GLY A 1 164 ? -14.859 -11.453 -15.5 1 96.56 164 GLY A N 1
ATOM 1306 C CA . GLY A 1 164 ? -13.633 -10.672 -15.609 1 96.56 164 GLY A CA 1
ATOM 1307 C C . GLY A 1 164 ? -12.82 -10.664 -14.328 1 96.56 164 GLY A C 1
ATOM 1308 O O . GLY A 1 164 ? -13.383 -10.625 -13.227 1 96.56 164 GLY A O 1
ATOM 1309 N N . LEU A 1 165 ? -11.547 -10.742 -14.477 1 97.25 165 LEU A N 1
ATOM 1310 C CA . LEU A 1 165 ? -10.586 -10.617 -13.383 1 97.25 165 LEU A CA 1
ATOM 1311 C C . LEU A 1 165 ? -9.562 -9.531 -13.68 1 97.25 165 LEU A C 1
ATOM 1313 O O . LEU A 1 165 ? -8.977 -9.508 -14.766 1 97.25 165 LEU A O 1
ATOM 1317 N N . LEU A 1 166 ? -9.422 -8.609 -12.766 1 97.81 166 LEU A N 1
ATOM 1318 C CA . LEU A 1 166 ? -8.477 -7.504 -12.891 1 97.81 166 LEU A CA 1
ATOM 1319 C C . LEU A 1 166 ? -7.34 -7.648 -11.883 1 97.81 166 LEU A C 1
ATOM 1321 O O . LEU A 1 166 ? -7.582 -7.789 -10.688 1 97.81 166 LEU A O 1
ATOM 1325 N N . TRP A 1 167 ? -6.082 -7.695 -12.43 1 98.06 167 TRP A N 1
ATOM 1326 C CA . TRP A 1 167 ? -4.891 -7.723 -11.586 1 98.06 167 TRP A CA 1
ATOM 1327 C C . TRP A 1 167 ? -4.27 -6.332 -11.484 1 98.06 167 TRP A C 1
ATOM 1329 O O . TRP A 1 167 ? -3.98 -5.699 -12.5 1 98.06 167 TRP A O 1
ATOM 1339 N N . GLU A 1 168 ? -4.094 -5.855 -10.305 1 97.31 168 GLU A N 1
ATOM 1340 C CA . GLU A 1 168 ? -3.402 -4.602 -10.016 1 97.31 168 GLU A CA 1
ATOM 1341 C C . GLU A 1 168 ? -2.363 -4.785 -8.906 1 97.31 168 GLU A C 1
ATOM 1343 O O . GLU A 1 168 ? -2.588 -5.535 -7.957 1 97.31 168 GLU A O 1
ATOM 1348 N N . ARG A 1 169 ? -1.269 -4.102 -9.047 1 96.62 169 ARG A N 1
ATOM 1349 C CA . ARG A 1 169 ? -0.2 -4.273 -8.062 1 96.62 169 ARG A CA 1
ATOM 1350 C C . ARG A 1 169 ? -0.345 -3.279 -6.914 1 96.62 169 ARG A C 1
ATOM 1352 O O . ARG A 1 169 ? -0.684 -2.115 -7.133 1 96.62 169 ARG A O 1
ATOM 1359 N N . LEU A 1 170 ? -0.157 -3.752 -5.758 1 96.19 170 LEU A N 1
ATOM 1360 C CA . LEU A 1 170 ? 0.038 -2.998 -4.523 1 96.19 170 LEU A CA 1
ATOM 1361 C C . LEU A 1 170 ? 1.342 -3.4 -3.842 1 96.19 170 LEU A C 1
ATOM 1363 O O . LEU A 1 170 ? 2.062 -4.273 -4.332 1 96.19 170 LEU A O 1
ATOM 1367 N N . TYR A 1 171 ? 1.626 -2.723 -2.787 1 93.94 171 TYR A N 1
ATOM 1368 C CA . TYR A 1 171 ? 2.816 -3.051 -2.012 1 93.94 171 TYR A CA 1
ATOM 1369 C C . TYR A 1 171 ? 2.502 -3.094 -0.521 1 93.94 171 TYR A C 1
ATOM 1371 O O . TYR A 1 171 ? 1.727 -2.277 -0.02 1 93.94 171 TYR A O 1
ATOM 1379 N N . LEU A 1 172 ? 3.18 -4.039 0.102 1 93.69 172 LEU A N 1
ATOM 1380 C CA . LEU A 1 172 ? 3.191 -4.008 1.561 1 93.69 172 LEU A CA 1
ATOM 1381 C C . LEU A 1 172 ? 4.16 -2.945 2.072 1 93.69 172 LEU A C 1
ATOM 1383 O O . LEU A 1 172 ? 4.914 -2.359 1.293 1 93.69 172 LEU A O 1
ATOM 1387 N N . ALA A 1 173 ? 4.129 -2.742 3.355 1 90.31 173 ALA A N 1
ATOM 1388 C CA . ALA A 1 173 ? 4.91 -1.675 3.975 1 90.31 173 ALA A CA 1
ATOM 1389 C C . ALA A 1 173 ? 6.406 -1.891 3.756 1 90.31 173 ALA A C 1
ATOM 1391 O O . ALA A 1 173 ? 7.176 -0.929 3.682 1 90.31 173 ALA A O 1
ATOM 1392 N N . ASP A 1 174 ? 6.832 -3.102 3.617 1 87.88 174 ASP A N 1
ATOM 1393 C CA . ASP A 1 174 ? 8.25 -3.395 3.457 1 87.88 174 ASP A CA 1
ATOM 1394 C C . ASP A 1 174 ? 8.648 -3.414 1.981 1 87.88 174 ASP A C 1
ATOM 1396 O O . ASP A 1 174 ? 9.758 -3.82 1.636 1 87.88 174 ASP A O 1
ATOM 1400 N N . GLY A 1 175 ? 7.66 -3.096 1.153 1 88.81 175 GLY A N 1
ATOM 1401 C CA . GLY A 1 175 ? 7.961 -3.018 -0.268 1 88.81 175 GLY A CA 1
ATOM 1402 C C . GLY A 1 175 ? 7.641 -4.297 -1.018 1 88.81 175 GLY A C 1
ATOM 1403 O O . GLY A 1 175 ? 7.809 -4.367 -2.236 1 88.81 175 GLY A O 1
ATOM 1404 N N . THR A 1 176 ? 7.16 -5.324 -0.36 1 91.88 176 THR A N 1
ATOM 1405 C CA . THR A 1 176 ? 6.777 -6.566 -1.016 1 91.88 176 THR A CA 1
ATOM 1406 C C . THR A 1 176 ? 5.609 -6.34 -1.971 1 91.88 176 THR A C 1
ATOM 1408 O O . THR A 1 176 ? 4.582 -5.781 -1.582 1 91.88 176 THR A O 1
ATOM 1411 N N . PRO A 1 177 ? 5.801 -6.797 -3.191 1 93.69 177 PRO A N 1
ATOM 1412 C CA . PRO A 1 177 ? 4.676 -6.652 -4.121 1 93.69 177 PRO A CA 1
ATOM 1413 C C . PRO A 1 177 ? 3.564 -7.668 -3.865 1 93.69 177 PRO A C 1
ATOM 1415 O O . PRO A 1 177 ? 3.846 -8.828 -3.551 1 93.69 177 PRO A O 1
ATOM 1418 N N . VAL A 1 178 ? 2.381 -7.168 -3.922 1 96 178 VAL A N 1
ATOM 1419 C CA . VAL A 1 178 ? 1.193 -8.008 -3.842 1 96 178 VAL A CA 1
ATOM 1420 C C . VAL A 1 178 ? 0.226 -7.648 -4.965 1 96 178 VAL A C 1
ATOM 1422 O O . VAL A 1 178 ? 0.402 -6.629 -5.641 1 96 178 VAL A O 1
ATOM 1425 N N . ARG A 1 179 ? -0.723 -8.555 -5.18 1 97.38 179 ARG A N 1
ATOM 1426 C CA . ARG A 1 179 ? -1.665 -8.352 -6.273 1 97.38 179 ARG A CA 1
ATOM 1427 C C . ARG A 1 179 ? -3.1 -8.305 -5.762 1 97.38 179 ARG A C 1
ATOM 1429 O O . ARG A 1 179 ? -3.539 -9.219 -5.055 1 97.38 179 ARG A O 1
ATOM 1436 N N . LEU A 1 180 ? -3.738 -7.207 -6.031 1 98.44 180 LEU A N 1
ATOM 1437 C CA . LEU A 1 180 ? -5.184 -7.164 -5.828 1 98.44 180 LEU A CA 1
ATOM 1438 C C . LEU A 1 180 ? -5.918 -7.73 -7.039 1 98.44 180 LEU A C 1
ATOM 1440 O O . LEU A 1 180 ? -5.719 -7.27 -8.164 1 98.44 180 LEU A O 1
ATOM 1444 N N . CYS A 1 181 ? -6.68 -8.711 -6.852 1 98.44 181 CYS A N 1
ATOM 1445 C CA . CYS A 1 181 ? -7.5 -9.336 -7.879 1 98.44 181 CYS A CA 1
ATOM 1446 C C . CYS A 1 181 ? -8.969 -8.953 -7.719 1 98.44 181 CYS A C 1
ATOM 1448 O O . CYS A 1 181 ? -9.594 -9.281 -6.711 1 98.44 181 CYS A O 1
ATOM 1450 N N . SER A 1 182 ? -9.477 -8.305 -8.672 1 98 182 SER A N 1
ATOM 1451 C CA . SER A 1 182 ? -10.836 -7.785 -8.594 1 98 182 SER A CA 1
ATOM 1452 C C . SER A 1 182 ? -11.742 -8.438 -9.633 1 98 182 SER A C 1
ATOM 1454 O O . SER A 1 182 ? -11.328 -8.664 -10.766 1 98 182 SER A O 1
ATOM 1456 N N . HIS A 1 183 ? -12.898 -8.75 -9.164 1 95.75 183 HIS A N 1
ATOM 1457 C CA . HIS A 1 183 ? -13.922 -9.148 -10.125 1 95.75 183 HIS A CA 1
ATOM 1458 C C . HIS A 1 183 ? -14.344 -7.977 -11.008 1 95.75 183 HIS A C 1
ATOM 1460 O O . HIS A 1 183 ? -14.609 -6.883 -10.5 1 95.75 183 HIS A O 1
ATOM 1466 N N . ALA A 1 184 ? -14.25 -8.078 -12.258 1 88.19 184 ALA A N 1
ATOM 1467 C CA . ALA A 1 184 ? -14.648 -7.055 -13.219 1 88.19 184 ALA A CA 1
ATOM 1468 C C . ALA A 1 184 ? -15.812 -7.535 -14.086 1 88.19 184 ALA A C 1
ATOM 1470 O O . ALA A 1 184 ? -15.758 -8.625 -14.656 1 88.19 184 ALA A O 1
ATOM 1471 N N . PRO A 1 185 ? -17.031 -6.875 -13.875 1 70.69 185 PRO A N 1
ATOM 1472 C CA . PRO A 1 185 ? -18.141 -7.367 -14.68 1 70.69 185 PRO A CA 1
ATOM 1473 C C . PRO A 1 185 ? -17.844 -7.383 -16.172 1 70.69 185 PRO A C 1
ATOM 1475 O O . PRO A 1 185 ? -17.031 -6.582 -16.656 1 70.69 185 PRO A O 1
ATOM 1478 N N . SER A 1 186 ? -18.078 -8.445 -16.859 1 59.88 186 SER A N 1
ATOM 1479 C CA . SER A 1 186 ? -17.969 -8.609 -18.312 1 59.88 186 SER A CA 1
ATOM 1480 C C . SER A 1 186 ? -18.641 -7.449 -19.047 1 59.88 186 SER A C 1
ATOM 1482 O O . SER A 1 186 ? -19.703 -6.973 -18.641 1 59.88 186 SER A O 1
ATOM 1484 N N . PRO A 1 187 ? -17.812 -6.664 -19.797 1 49.88 187 PRO A N 1
ATOM 1485 C CA . PRO A 1 187 ? -18.484 -5.629 -20.594 1 49.88 187 PRO A CA 1
ATOM 1486 C C . PRO A 1 187 ? -19.875 -6.055 -21.062 1 49.88 187 PRO A C 1
ATOM 1488 O O . PRO A 1 187 ? -20.703 -5.207 -21.406 1 49.88 187 PRO A O 1
ATOM 1491 N N . HIS A 1 188 ? -20.125 -7.238 -21.344 1 44.81 188 HIS A N 1
ATOM 1492 C CA . HIS A 1 188 ? -21.375 -7.559 -22 1 44.81 188 HIS A CA 1
ATOM 1493 C C . HIS A 1 188 ? -22.547 -7.551 -21.016 1 44.81 188 HIS A C 1
ATOM 1495 O O . HIS A 1 188 ? -23.688 -7.801 -21.406 1 44.81 188 HIS A O 1
ATOM 1501 N N . ASN A 1 189 ? -22.312 -7.488 -19.75 1 37.19 189 ASN A N 1
ATOM 1502 C CA . ASN A 1 189 ? -23.547 -7.355 -18.984 1 37.19 189 ASN A CA 1
ATOM 1503 C C . ASN A 1 189 ? -23.812 -5.91 -18.578 1 37.19 189 ASN A C 1
ATOM 1505 O O . ASN A 1 189 ? -22.875 -5.207 -18.156 1 37.19 189 ASN A O 1
ATOM 1509 N N . MET B 1 1 ? -14.406 33.5 20.031 1 37.31 1 MET B N 1
ATOM 1510 C CA . MET B 1 1 ? -14.211 32.062 19.984 1 37.31 1 MET B CA 1
ATOM 1511 C C . MET B 1 1 ? -12.828 31.703 19.453 1 37.31 1 MET B C 1
ATOM 1513 O O . MET B 1 1 ? -12.461 32.125 18.359 1 37.31 1 MET B O 1
ATOM 1517 N N . LEU B 1 2 ? -11.898 31.453 20.25 1 42.75 2 LEU B N 1
ATOM 1518 C CA . LEU B 1 2 ? -10.492 31.281 19.875 1 42.75 2 LEU B CA 1
ATOM 1519 C C . LEU B 1 2 ? -10.359 30.406 18.641 1 42.75 2 LEU B C 1
ATOM 1521 O O . LEU B 1 2 ? -10.961 29.328 18.562 1 42.75 2 LEU B O 1
ATOM 1525 N N . ASP B 1 3 ? -10.078 31.031 17.578 1 56.53 3 ASP B N 1
ATOM 1526 C CA . ASP B 1 3 ? -9.852 30.391 16.281 1 56.53 3 ASP B CA 1
ATOM 1527 C C . ASP B 1 3 ? -8.969 29.141 16.438 1 56.53 3 ASP B C 1
ATOM 1529 O O . ASP B 1 3 ? -7.777 29.266 16.719 1 56.53 3 ASP B O 1
ATOM 1533 N N . SER B 1 4 ? -9.477 28.016 17 1 67.19 4 SER B N 1
ATOM 1534 C CA . SER B 1 4 ? -8.812 26.766 17.344 1 67.19 4 SER B CA 1
ATOM 1535 C C . SER B 1 4 ? -8.273 26.078 16.109 1 67.19 4 SER B C 1
ATOM 1537 O O . SER B 1 4 ? -7.73 24.969 16.188 1 67.19 4 SER B O 1
ATOM 1539 N N . ARG B 1 5 ? -8.273 26.984 14.945 1 71.56 5 ARG B N 1
ATOM 1540 C CA . ARG B 1 5 ? -7.754 26.375 13.734 1 71.56 5 ARG B CA 1
ATOM 1541 C C . ARG B 1 5 ? -6.23 26.297 13.766 1 71.56 5 ARG B C 1
ATOM 1543 O O . ARG B 1 5 ? -5.562 27.266 14.133 1 71.56 5 ARG B O 1
ATOM 1550 N N . PRO B 1 6 ? -5.855 25.078 13.414 1 80.62 6 PRO B N 1
ATOM 1551 C CA . PRO B 1 6 ? -4.398 24.938 13.453 1 80.62 6 PRO B CA 1
ATOM 1552 C C . PRO B 1 6 ? -3.699 25.781 12.375 1 80.62 6 PRO B C 1
ATOM 1554 O O . PRO B 1 6 ? -4.223 25.922 11.273 1 80.62 6 PRO B O 1
ATOM 1557 N N . ARG B 1 7 ? -2.646 26.469 12.742 1 76.31 7 ARG B N 1
ATOM 1558 C CA . ARG B 1 7 ? -1.934 27.312 11.789 1 76.31 7 ARG B CA 1
ATOM 1559 C C . ARG B 1 7 ? -1.022 26.5 10.891 1 76.31 7 ARG B C 1
ATOM 1561 O O . ARG B 1 7 ? -1.026 26.656 9.672 1 76.31 7 ARG B O 1
ATOM 1568 N N . GLU B 1 8 ? -0.126 25.641 11.594 1 87.94 8 GLU B N 1
ATOM 1569 C CA . GLU B 1 8 ? 0.829 24.906 10.773 1 87.94 8 GLU B CA 1
ATOM 1570 C C . GLU B 1 8 ? 0.91 23.438 11.211 1 87.94 8 GLU B C 1
ATOM 1572 O O . GLU B 1 8 ? 0.723 23.125 12.383 1 87.94 8 GLU B O 1
ATOM 1577 N N . LEU B 1 9 ? 1.058 22.625 10.234 1 91 9 LEU B N 1
ATOM 1578 C CA . LEU B 1 9 ? 1.283 21.219 10.516 1 91 9 LEU B CA 1
ATOM 1579 C C . LEU B 1 9 ? 2.607 21.016 11.242 1 91 9 LEU B C 1
ATOM 1581 O O . LEU B 1 9 ? 3.648 21.5 10.789 1 91 9 LEU B O 1
ATOM 1585 N N . PRO B 1 10 ? 2.59 20.391 12.32 1 92.5 10 PRO B N 1
ATOM 1586 C CA . PRO B 1 10 ? 3.838 20.172 13.055 1 92.5 10 PRO B CA 1
ATOM 1587 C C . PRO B 1 10 ? 4.75 19.156 12.375 1 92.5 10 PRO B C 1
ATOM 1589 O O . PRO B 1 10 ? 4.348 18.516 11.406 1 92.5 10 PRO B O 1
ATOM 1592 N N . GLY B 1 11 ? 6.023 19.109 12.867 1 93.25 11 GLY B N 1
ATOM 1593 C CA . GLY B 1 11 ? 6.957 18.078 12.453 1 93.25 11 GLY B CA 1
ATOM 1594 C C . GLY B 1 11 ? 7.516 18.312 11.062 1 93.25 11 GLY B C 1
ATOM 1595 O O . GLY B 1 11 ? 7.672 17.359 10.281 1 93.25 11 GLY B O 1
ATOM 1596 N N . PHE B 1 12 ? 7.75 19.594 10.734 1 94.94 12 PHE B N 1
ATOM 1597 C CA . PHE B 1 12 ? 8.25 19.891 9.398 1 94.94 12 PHE B CA 1
ATOM 1598 C C . PHE B 1 12 ? 9.508 19.094 9.094 1 94.94 12 PHE B C 1
ATOM 1600 O O . PHE B 1 12 ? 9.602 18.438 8.047 1 94.94 12 PHE B O 1
ATOM 1607 N N . GLY B 1 13 ? 10.484 19.094 9.945 1 95.88 13 GLY B N 1
ATOM 1608 C CA . GLY B 1 13 ? 11.758 18.438 9.734 1 95.88 13 GLY B CA 1
ATOM 1609 C C . GLY B 1 13 ? 11.625 16.969 9.406 1 95.88 13 GLY B C 1
ATOM 1610 O O . GLY B 1 13 ? 11.992 16.531 8.32 1 95.88 13 GLY B O 1
ATOM 1611 N N . PRO B 1 14 ? 11.023 16.266 10.32 1 95.06 14 PRO B N 1
ATOM 1612 C CA . PRO B 1 14 ? 10.844 14.82 10.086 1 95.06 14 PRO B CA 1
ATOM 1613 C C . PRO B 1 14 ? 10.023 14.531 8.828 1 95.06 14 PRO B C 1
ATOM 1615 O O . PRO B 1 14 ? 10.305 13.57 8.109 1 95.06 14 PRO B O 1
ATOM 1618 N N . ARG B 1 15 ? 9.008 15.328 8.516 1 94.31 15 ARG B N 1
ATOM 1619 C CA . ARG B 1 15 ? 8.219 15.164 7.297 1 94.31 15 ARG B CA 1
ATOM 1620 C C . ARG B 1 15 ? 9.086 15.336 6.055 1 94.31 15 ARG B C 1
ATOM 1622 O O . ARG B 1 15 ? 8.992 14.547 5.113 1 94.31 15 ARG B O 1
ATOM 1629 N N . LEU B 1 16 ? 9.836 16.375 6.094 1 95.5 16 LEU B N 1
ATOM 1630 C CA . LEU B 1 16 ? 10.727 16.672 4.973 1 95.5 16 LEU B CA 1
ATOM 1631 C C . LEU B 1 16 ? 11.688 15.508 4.727 1 95.5 16 LEU B C 1
ATOM 1633 O O . LEU B 1 16 ? 11.852 15.062 3.588 1 95.5 16 LEU B O 1
ATOM 1637 N N . ARG B 1 17 ? 12.273 15.07 5.77 1 95.44 17 ARG B N 1
ATOM 1638 C CA . ARG B 1 17 ? 13.234 13.977 5.684 1 95.44 17 ARG B CA 1
ATOM 1639 C C . ARG B 1 17 ? 12.586 12.719 5.105 1 95.44 17 ARG B C 1
ATOM 1641 O O . ARG B 1 17 ? 13.133 12.094 4.199 1 95.44 17 ARG B O 1
ATOM 1648 N N . ARG B 1 18 ? 11.477 12.398 5.586 1 92.94 18 ARG B N 1
ATOM 1649 C CA . ARG B 1 18 ? 10.789 11.18 5.156 1 92.94 18 ARG B CA 1
ATOM 1650 C C . ARG B 1 18 ? 10.414 11.258 3.682 1 92.94 18 ARG B C 1
ATOM 1652 O O . ARG B 1 18 ? 10.609 10.297 2.936 1 92.94 18 ARG B O 1
ATOM 1659 N N . LEU B 1 19 ? 9.914 12.359 3.266 1 92.5 19 LEU B N 1
ATOM 1660 C CA . LEU B 1 19 ? 9.508 12.523 1.873 1 92.5 19 LEU B CA 1
ATOM 1661 C C . LEU B 1 19 ? 10.719 12.5 0.946 1 92.5 19 LEU B C 1
ATOM 1663 O O . LEU B 1 19 ? 10.688 11.867 -0.113 1 92.5 19 LEU B O 1
ATOM 1667 N N . ARG B 1 20 ? 11.742 13.258 1.326 1 94.38 20 ARG B N 1
ATOM 1668 C CA . ARG B 1 20 ? 12.953 13.266 0.518 1 94.38 20 ARG B CA 1
ATOM 1669 C C . ARG B 1 20 ? 13.484 11.852 0.309 1 94.38 20 ARG B C 1
ATOM 1671 O O . ARG B 1 20 ? 13.836 11.477 -0.811 1 94.38 20 ARG B O 1
ATOM 1678 N N . ARG B 1 21 ? 13.477 11.078 1.395 1 91.56 21 ARG B N 1
ATOM 1679 C CA . ARG B 1 21 ? 13.984 9.711 1.334 1 91.56 21 ARG B CA 1
ATOM 1680 C C . ARG B 1 21 ? 13.078 8.828 0.484 1 91.56 21 ARG B C 1
ATOM 1682 O O . ARG B 1 21 ? 13.555 7.977 -0.265 1 91.56 21 ARG B O 1
ATOM 1689 N N . ALA B 1 22 ? 11.812 9.047 0.585 1 87.19 22 ALA B N 1
ATOM 1690 C CA . ALA B 1 22 ? 10.859 8.281 -0.219 1 87.19 22 ALA B CA 1
ATOM 1691 C C . ALA B 1 22 ? 11.086 8.523 -1.709 1 87.19 22 ALA B C 1
ATOM 1693 O O . ALA B 1 22 ? 10.852 7.637 -2.531 1 87.19 22 ALA B O 1
ATOM 1694 N N . ARG B 1 23 ? 11.57 9.68 -2.041 1 89.38 23 ARG B N 1
ATOM 1695 C CA . ARG B 1 23 ? 11.828 10.047 -3.43 1 89.38 23 ARG B CA 1
ATOM 1696 C C . ARG B 1 23 ? 13.25 9.688 -3.834 1 89.38 23 ARG B C 1
ATOM 1698 O O . ARG B 1 23 ? 13.711 10.062 -4.914 1 89.38 23 ARG B O 1
ATOM 1705 N N . LEU B 1 24 ? 13.977 9.125 -2.92 1 88.5 24 LEU B N 1
ATOM 1706 C CA . LEU B 1 24 ? 15.367 8.742 -3.135 1 88.5 24 LEU B CA 1
ATOM 1707 C C . LEU B 1 24 ? 16.219 9.953 -3.496 1 88.5 24 LEU B C 1
ATOM 1709 O O . LEU B 1 24 ? 17.094 9.867 -4.359 1 88.5 24 LEU B O 1
ATOM 1713 N N . MET B 1 25 ? 15.945 11.039 -2.924 1 93.25 25 MET B N 1
ATOM 1714 C CA . MET B 1 25 ? 16.672 12.281 -3.184 1 93.25 25 MET B CA 1
ATOM 1715 C C . MET B 1 25 ? 17.703 12.547 -2.104 1 93.25 25 MET B C 1
ATOM 1717 O O . MET B 1 25 ? 17.438 12.344 -0.917 1 93.25 25 MET B O 1
ATOM 1721 N N . LYS B 1 26 ? 18.812 12.914 -2.564 1 96.88 26 LYS B N 1
ATOM 1722 C CA . LYS B 1 26 ? 19.828 13.352 -1.615 1 96.88 26 LYS B CA 1
ATOM 1723 C C . LYS B 1 26 ? 19.5 14.734 -1.059 1 96.88 26 LYS B C 1
ATOM 1725 O O . LYS B 1 26 ? 18.734 15.492 -1.666 1 96.88 26 LYS B O 1
ATOM 1730 N N . GLN B 1 27 ? 20.094 15.016 0.096 1 97.69 27 GLN B N 1
ATOM 1731 C CA . GLN B 1 27 ? 19.906 16.344 0.679 1 97.69 27 GLN B CA 1
ATOM 1732 C C . GLN B 1 27 ? 20.438 17.422 -0.251 1 97.69 27 GLN B C 1
ATOM 1734 O O . GLN B 1 27 ? 19.828 18.484 -0.388 1 97.69 27 GLN B O 1
ATOM 1739 N N . SER B 1 28 ? 21.547 17.109 -0.937 1 98 28 SER B N 1
ATOM 1740 C CA . SER B 1 28 ? 22.172 18.078 -1.831 1 98 28 SER B CA 1
ATOM 1741 C C . SER B 1 28 ? 21.281 18.375 -3.033 1 98 28 SER B C 1
ATOM 1743 O O . SER B 1 28 ? 21.203 19.516 -3.48 1 98 28 SER B O 1
ATOM 1745 N N . THR B 1 29 ? 20.656 17.406 -3.525 1 97.81 29 THR B N 1
ATOM 1746 C CA . THR B 1 29 ? 19.75 17.578 -4.656 1 97.81 29 THR B CA 1
ATOM 1747 C C . THR B 1 29 ? 18.547 18.438 -4.266 1 97.81 29 THR B C 1
ATOM 1749 O O . THR B 1 29 ? 18.156 19.344 -5.004 1 97.81 29 THR B O 1
ATOM 1752 N N . LEU B 1 30 ? 18.016 18.156 -3.127 1 97.19 30 LEU B N 1
ATOM 1753 C CA . LEU B 1 30 ? 16.906 18.953 -2.629 1 97.19 30 LEU B CA 1
ATOM 1754 C C . LEU B 1 30 ? 17.344 20.391 -2.381 1 97.19 30 LEU B C 1
ATOM 1756 O O . LEU B 1 30 ? 16.609 21.328 -2.705 1 97.19 30 LEU B O 1
ATOM 1760 N N . ALA B 1 31 ? 18.469 20.547 -1.812 1 98.06 31 ALA B N 1
ATOM 1761 C CA . ALA B 1 31 ? 19.016 21.891 -1.547 1 98.06 31 ALA B CA 1
ATOM 1762 C C . ALA B 1 31 ? 19.125 22.703 -2.834 1 98.06 31 ALA B C 1
ATOM 1764 O O . ALA B 1 31 ? 18.719 23.859 -2.877 1 98.06 31 ALA B O 1
ATOM 1765 N N . GLU B 1 32 ? 19.625 22.062 -3.828 1 97.81 32 GLU B N 1
ATOM 1766 C CA . GLU B 1 32 ? 19.75 22.719 -5.129 1 97.81 32 GLU B CA 1
ATOM 1767 C C . GLU B 1 32 ? 18.375 23.125 -5.672 1 97.81 32 GLU B C 1
ATOM 1769 O O . GLU B 1 32 ? 18.219 24.25 -6.156 1 97.81 32 GLU B O 1
ATOM 1774 N N . ALA B 1 33 ? 17.453 22.312 -5.551 1 96.19 33 ALA B N 1
ATOM 1775 C CA . ALA B 1 33 ? 16.109 22.578 -6.055 1 96.19 33 ALA B CA 1
ATOM 1776 C C . ALA B 1 33 ? 15.445 23.719 -5.293 1 96.19 33 ALA B C 1
ATOM 1778 O O . ALA B 1 33 ? 14.594 24.422 -5.832 1 96.19 33 ALA B O 1
ATOM 1779 N N . LEU B 1 34 ? 15.883 23.875 -4.062 1 96.88 34 LEU B N 1
ATOM 1780 C CA . LEU B 1 34 ? 15.289 24.891 -3.205 1 96.88 34 LEU B CA 1
ATOM 1781 C C . LEU B 1 34 ? 16.188 26.125 -3.121 1 96.88 34 LEU B C 1
ATOM 1783 O O . LEU B 1 34 ? 15.922 27.047 -2.354 1 96.88 34 LEU B O 1
ATOM 1787 N N . ASP B 1 35 ? 17.188 26.125 -3.85 1 97.12 35 ASP B N 1
ATOM 1788 C CA . ASP B 1 35 ? 18.141 27.234 -3.9 1 97.12 35 ASP B CA 1
ATOM 1789 C C . ASP B 1 35 ? 18.703 27.547 -2.512 1 97.12 35 ASP B C 1
ATOM 1791 O O . ASP B 1 35 ? 18.641 28.688 -2.059 1 97.12 35 ASP B O 1
ATOM 1795 N N . THR B 1 36 ? 19.125 26.547 -1.849 1 97.75 36 THR B N 1
ATOM 1796 C CA . THR B 1 36 ? 19.75 26.672 -0.536 1 97.75 36 THR B CA 1
ATOM 1797 C C . THR B 1 36 ? 20.906 25.688 -0.401 1 97.75 36 THR B C 1
ATOM 1799 O O . THR B 1 36 ? 21.297 25.047 -1.379 1 97.75 36 THR B O 1
ATOM 1802 N N . SER B 1 37 ? 21.531 25.578 0.711 1 98.12 37 SER B N 1
ATOM 1803 C CA . SER B 1 37 ? 22.672 24.703 0.905 1 98.12 37 SER B CA 1
ATOM 1804 C C . SER B 1 37 ? 22.25 23.375 1.517 1 98.12 37 SER B C 1
ATOM 1806 O O . SER B 1 37 ? 21.219 23.297 2.188 1 98.12 37 SER B O 1
ATOM 1808 N N . GLN B 1 38 ? 23.031 22.391 1.235 1 98.19 38 GLN B N 1
ATOM 1809 C CA . GLN B 1 38 ? 22.828 21.094 1.857 1 98.19 38 GLN B CA 1
ATOM 1810 C C . GLN B 1 38 ? 22.828 21.203 3.379 1 98.19 38 GLN B C 1
ATOM 1812 O O . GLN B 1 38 ? 22.047 20.531 4.055 1 98.19 38 GLN B O 1
ATOM 1817 N N . ALA B 1 39 ? 23.641 22.031 3.877 1 98.31 39 ALA B N 1
ATOM 1818 C CA . ALA B 1 39 ? 23.719 22.234 5.32 1 98.31 39 ALA B CA 1
ATOM 1819 C C . ALA B 1 39 ? 22.391 22.781 5.867 1 98.31 39 ALA B C 1
ATOM 1821 O O . ALA B 1 39 ? 21.953 22.359 6.941 1 98.31 39 ALA B O 1
ATOM 1822 N N . THR B 1 40 ? 21.844 23.703 5.18 1 98.25 40 THR B N 1
ATOM 1823 C CA . THR B 1 40 ? 20.562 24.281 5.574 1 98.25 40 THR B CA 1
ATOM 1824 C C . THR B 1 40 ? 19.484 23.203 5.594 1 98.25 40 THR B C 1
ATOM 1826 O O . THR B 1 40 ? 18.734 23.094 6.566 1 98.25 40 THR B O 1
ATOM 1829 N N . VAL B 1 41 ? 19.438 22.391 4.578 1 98.38 41 VAL B N 1
ATOM 1830 C CA . VAL B 1 41 ? 18.453 21.312 4.508 1 98.38 41 VAL B CA 1
ATOM 1831 C C . VAL B 1 41 ? 18.672 20.328 5.664 1 98.38 41 VAL B C 1
ATOM 1833 O O . VAL B 1 41 ? 17.719 19.891 6.297 1 98.38 41 VAL B O 1
ATOM 1836 N N . SER B 1 42 ? 19.891 20.062 5.922 1 98.19 42 SER B N 1
ATOM 1837 C CA . SER B 1 42 ? 20.219 19.172 7.027 1 98.19 42 SER B CA 1
ATOM 1838 C C . SER B 1 42 ? 19.703 19.719 8.352 1 98.19 42 SER B C 1
ATOM 1840 O O . SER B 1 42 ? 19.125 18.984 9.156 1 98.19 42 SER B O 1
ATOM 1842 N N . ARG B 1 43 ? 19.875 20.984 8.562 1 98.06 43 ARG B N 1
ATOM 1843 C CA . ARG B 1 43 ? 19.391 21.625 9.781 1 98.06 43 ARG B CA 1
ATOM 1844 C C . ARG B 1 43 ? 17.875 21.578 9.859 1 98.06 43 ARG B C 1
ATOM 1846 O O . ARG B 1 43 ? 17.297 21.438 10.945 1 98.06 43 ARG B O 1
ATOM 1853 N N . TRP B 1 44 ? 17.219 21.797 8.68 1 97.81 44 TRP B N 1
ATOM 1854 C CA . TRP B 1 44 ? 15.766 21.688 8.633 1 97.81 44 TRP B CA 1
ATOM 1855 C C . TRP B 1 44 ? 15.305 20.297 9.055 1 97.81 44 TRP B C 1
ATOM 1857 O O . TRP B 1 44 ? 14.461 20.172 9.953 1 97.81 44 TRP B O 1
ATOM 1867 N N . GLU B 1 45 ? 15.938 19.25 8.492 1 97 45 GLU B N 1
ATOM 1868 C CA . GLU B 1 45 ? 15.523 17.875 8.719 1 97 45 GLU B CA 1
ATOM 1869 C C . GLU B 1 45 ? 15.766 17.438 10.164 1 97 45 GLU B C 1
ATOM 1871 O O . GLU B 1 45 ? 15.031 16.609 10.703 1 97 45 GLU B O 1
ATOM 1876 N N . ALA B 1 46 ? 16.766 18.078 10.766 1 95.25 46 ALA B N 1
ATOM 1877 C CA . ALA B 1 46 ? 17.141 17.734 12.133 1 95.25 46 ALA B CA 1
ATOM 1878 C C . ALA B 1 46 ? 16.328 18.547 13.148 1 95.25 46 ALA B C 1
ATOM 1880 O O . ALA B 1 46 ? 16.422 18.297 14.352 1 95.25 46 ALA B O 1
ATOM 1881 N N . GLY B 1 47 ? 15.586 19.453 12.688 1 94.56 47 GLY B N 1
ATOM 1882 C CA . GLY B 1 47 ? 14.797 20.297 13.578 1 94.56 47 GLY B CA 1
ATOM 1883 C C . GLY B 1 47 ? 15.602 21.422 14.203 1 94.56 47 GLY B C 1
ATOM 1884 O O . GLY B 1 47 ? 15.102 22.141 15.062 1 94.56 47 GLY B O 1
ATOM 1885 N N . ALA B 1 48 ? 16.828 21.641 13.773 1 96 48 ALA B N 1
ATOM 1886 C CA . ALA B 1 48 ? 17.703 22.672 14.328 1 96 48 ALA B CA 1
ATOM 1887 C C . ALA B 1 48 ? 17.297 24.047 13.828 1 96 48 ALA B C 1
ATOM 1889 O O . ALA B 1 48 ? 17.578 25.062 14.469 1 96 48 ALA B O 1
ATOM 1890 N N . GLN B 1 49 ? 16.688 24.156 12.688 1 96.56 49 GLN B N 1
ATOM 1891 C CA . GLN B 1 49 ? 16.188 25.391 12.094 1 96.56 49 GLN B CA 1
ATOM 1892 C C . GLN B 1 49 ? 14.844 25.156 11.398 1 96.56 49 GLN B C 1
ATOM 1894 O O . GLN B 1 49 ? 14.648 24.141 10.75 1 96.56 49 GLN B O 1
ATOM 1899 N N . LEU B 1 50 ? 14.023 26.109 11.578 1 96.06 50 LEU B N 1
ATOM 1900 C CA . LEU B 1 50 ? 12.742 26.078 10.875 1 96.06 50 LEU B CA 1
ATOM 1901 C C . LEU B 1 50 ? 12.68 27.188 9.828 1 96.06 50 LEU B C 1
ATOM 1903 O O . LEU B 1 50 ? 12.742 28.375 10.172 1 96.06 50 LEU B O 1
ATOM 1907 N N . PRO B 1 51 ? 12.602 26.828 8.648 1 96.19 51 PRO B N 1
ATOM 1908 C CA . PRO B 1 51 ? 12.5 27.891 7.641 1 96.19 51 PRO B CA 1
ATOM 1909 C C . PRO B 1 51 ? 11.18 28.656 7.715 1 96.19 51 PRO B C 1
ATOM 1911 O O . PRO B 1 51 ? 10.273 28.25 8.453 1 96.19 51 PRO B O 1
ATOM 1914 N N . ASP B 1 52 ? 11.07 29.734 6.977 1 94.69 52 ASP B N 1
ATOM 1915 C CA . ASP B 1 52 ? 9.836 30.516 6.945 1 94.69 52 ASP B CA 1
ATOM 1916 C C . ASP B 1 52 ? 8.711 29.734 6.262 1 94.69 52 ASP B C 1
ATOM 1918 O O . ASP B 1 52 ? 8.969 28.766 5.527 1 94.69 52 ASP B O 1
ATOM 1922 N N . PRO B 1 53 ? 7.531 30.062 6.5 1 92.88 53 PRO B N 1
ATOM 1923 C CA . PRO B 1 53 ? 6.379 29.297 6.02 1 92.88 53 PRO B CA 1
ATOM 1924 C C . PRO B 1 53 ? 6.375 29.125 4.504 1 92.88 53 PRO B C 1
ATOM 1926 O O . PRO B 1 53 ? 6.031 28.047 4.004 1 92.88 53 PRO B O 1
ATOM 1929 N N . LYS B 1 54 ? 6.734 30.109 3.828 1 93.94 54 LYS B N 1
ATOM 1930 C CA . LYS B 1 54 ? 6.758 30.031 2.369 1 93.94 54 LYS B CA 1
ATOM 1931 C C . LYS B 1 54 ? 7.719 28.953 1.896 1 93.94 54 LYS B C 1
ATOM 1933 O O . LYS B 1 54 ? 7.383 28.156 1.01 1 93.94 54 LYS B O 1
ATOM 1938 N N . THR B 1 55 ? 8.906 28.969 2.471 1 95.44 55 THR B N 1
ATOM 1939 C CA . THR B 1 55 ? 9.914 27.969 2.123 1 95.44 55 THR B CA 1
ATOM 1940 C C . THR B 1 55 ? 9.445 26.562 2.512 1 95.44 55 THR B C 1
ATOM 1942 O O . THR B 1 55 ? 9.68 25.609 1.775 1 95.44 55 THR B O 1
ATOM 1945 N N . ARG B 1 56 ? 8.797 26.422 3.674 1 95.25 56 ARG B N 1
ATOM 1946 C CA . ARG B 1 56 ? 8.289 25.125 4.113 1 95.25 56 ARG B CA 1
ATOM 1947 C C . ARG B 1 56 ? 7.281 24.578 3.109 1 95.25 56 ARG B C 1
ATOM 1949 O O . ARG B 1 56 ? 7.363 23.406 2.721 1 95.25 56 ARG B O 1
ATOM 1956 N N . HIS B 1 57 ? 6.43 25.422 2.676 1 91.88 57 HIS B N 1
ATOM 1957 C CA . HIS B 1 57 ? 5.418 25.016 1.708 1 91.88 57 HIS B CA 1
ATOM 1958 C C . HIS B 1 57 ? 6.055 24.609 0.381 1 91.88 57 HIS B C 1
ATOM 1960 O O . HIS B 1 57 ? 5.695 23.594 -0.202 1 91.88 57 HIS B O 1
ATOM 1966 N N . ARG B 1 58 ? 6.949 25.375 -0.012 1 94 58 ARG B N 1
ATOM 1967 C CA . ARG B 1 58 ? 7.641 25.094 -1.269 1 94 58 ARG B CA 1
ATOM 1968 C C . ARG B 1 58 ? 8.367 23.75 -1.209 1 94 58 ARG B C 1
ATOM 1970 O O . ARG B 1 58 ? 8.336 22.984 -2.17 1 94 58 ARG B O 1
ATOM 1977 N N . ALA B 1 59 ? 9.023 23.5 -0.149 1 95.44 59 ALA B N 1
ATOM 1978 C CA . ALA B 1 59 ? 9.789 22.266 0.016 1 95.44 59 ALA B CA 1
ATOM 1979 C C . ALA B 1 59 ? 8.867 21.047 -0.046 1 95.44 59 ALA B C 1
ATOM 1981 O O . ALA B 1 59 ? 9.141 20.094 -0.782 1 95.44 59 ALA B O 1
ATOM 1982 N N . LEU B 1 60 ? 7.797 21.109 0.695 1 92.06 60 LEU B N 1
ATOM 1983 C CA . LEU B 1 60 ? 6.871 19.984 0.726 1 92.06 60 LEU B CA 1
ATOM 1984 C C . LEU B 1 60 ? 6.152 19.828 -0.611 1 92.06 60 LEU B C 1
ATOM 1986 O O . LEU B 1 60 ? 5.93 18.719 -1.077 1 92.06 60 LEU B O 1
ATOM 1990 N N . ASP B 1 61 ? 5.852 20.953 -1.22 1 90.81 61 ASP B N 1
ATOM 1991 C CA . ASP B 1 61 ? 5.207 20.922 -2.531 1 90.81 61 ASP B CA 1
ATOM 1992 C C . ASP B 1 61 ? 6.109 20.266 -3.572 1 90.81 61 ASP B C 1
ATOM 1994 O O . ASP B 1 61 ? 5.645 19.453 -4.371 1 90.81 61 ASP B O 1
ATOM 1998 N N . LEU B 1 62 ? 7.301 20.641 -3.525 1 92.19 62 LEU B N 1
ATOM 1999 C CA . LEU B 1 62 ? 8.281 20.078 -4.453 1 92.19 62 LEU B CA 1
ATOM 2000 C C . LEU B 1 62 ? 8.312 18.562 -4.344 1 92.19 62 LEU B C 1
ATOM 2002 O O . LEU B 1 62 ? 8.422 17.875 -5.355 1 92.19 62 LEU B O 1
ATOM 2006 N N . LEU B 1 63 ? 8.203 18.094 -3.174 1 91.94 63 LEU B N 1
ATOM 2007 C CA . LEU B 1 63 ? 8.367 16.656 -2.93 1 91.94 63 LEU B CA 1
ATOM 2008 C C . LEU B 1 63 ? 7.051 15.922 -3.119 1 91.94 63 LEU B C 1
ATOM 2010 O O . LEU B 1 63 ? 7.031 14.688 -3.219 1 91.94 63 LEU B O 1
ATOM 2014 N N . THR B 1 64 ? 5.887 16.625 -3.217 1 88.75 64 THR B N 1
ATOM 2015 C CA . THR B 1 64 ? 4.59 15.977 -3.312 1 88.75 64 THR B CA 1
ATOM 2016 C C . THR B 1 64 ? 3.979 16.188 -4.695 1 88.75 64 THR B C 1
ATOM 2018 O O . THR B 1 64 ? 2.918 15.633 -5 1 88.75 64 THR B O 1
ATOM 2021 N N . ARG B 1 65 ? 4.488 16.984 -5.582 1 81.56 65 ARG B N 1
ATOM 2022 C CA . ARG B 1 65 ? 3.943 17.359 -6.883 1 81.56 65 ARG B CA 1
ATOM 2023 C C . ARG B 1 65 ? 3.744 16.125 -7.762 1 81.56 65 ARG B C 1
ATOM 2025 O O . ARG B 1 65 ? 2.783 16.047 -8.531 1 81.56 65 ARG B O 1
ATOM 2032 N N . ASN B 1 66 ? 4.527 15.125 -7.746 1 79.56 66 ASN B N 1
ATOM 2033 C CA . ASN B 1 66 ? 4.418 13.992 -8.648 1 79.56 66 ASN B CA 1
ATOM 2034 C C . ASN B 1 66 ? 4.211 12.688 -7.891 1 79.56 66 ASN B C 1
ATOM 2036 O O . ASN B 1 66 ? 4.73 11.641 -8.289 1 79.56 66 ASN B O 1
ATOM 2040 N N . VAL B 1 67 ? 3.318 12.953 -6.91 1 77.44 67 VAL B N 1
ATOM 2041 C CA . VAL B 1 67 ? 3.043 11.75 -6.129 1 77.44 67 VAL B CA 1
ATOM 2042 C C . VAL B 1 67 ? 2.164 10.797 -6.941 1 77.44 67 VAL B C 1
ATOM 2044 O O . VAL B 1 67 ? 1.267 11.234 -7.664 1 77.44 67 VAL B O 1
ATOM 2047 N N . CYS B 1 68 ? 2.52 9.531 -6.805 1 82.19 68 CYS B N 1
ATOM 2048 C CA . CYS B 1 68 ? 1.831 8.461 -7.516 1 82.19 68 CYS B CA 1
ATOM 2049 C C . CYS B 1 68 ? 0.339 8.469 -7.203 1 82.19 68 CYS B C 1
ATOM 2051 O O . CYS B 1 68 ? -0.057 8.656 -6.051 1 82.19 68 CYS B O 1
ATOM 2053 N N . ASP B 1 69 ? -0.383 8.461 -8.258 1 83.31 69 ASP B N 1
ATOM 2054 C CA . ASP B 1 69 ? -1.817 8.25 -8.086 1 83.31 69 ASP B CA 1
ATOM 2055 C C . ASP B 1 69 ? -2.141 6.77 -7.906 1 83.31 69 ASP B C 1
ATOM 2057 O O . ASP B 1 69 ? -2.332 6.051 -8.891 1 83.31 69 ASP B O 1
ATOM 2061 N N . ASP B 1 70 ? -2.164 6.352 -6.699 1 92.19 70 ASP B N 1
ATOM 2062 C CA . ASP B 1 70 ? -2.453 4.949 -6.414 1 92.19 70 ASP B CA 1
ATOM 2063 C C . ASP B 1 70 ? -3.957 4.684 -6.441 1 92.19 70 ASP B C 1
ATOM 2065 O O . ASP B 1 70 ? -4.598 4.617 -5.391 1 92.19 70 ASP B O 1
ATOM 2069 N N . ALA B 1 71 ? -4.469 4.453 -7.629 1 93.56 71 ALA B N 1
ATOM 2070 C CA . ALA B 1 71 ? -5.902 4.301 -7.855 1 93.56 71 ALA B CA 1
ATOM 2071 C C . ALA B 1 71 ? -6.445 3.066 -7.141 1 93.56 71 ALA B C 1
ATOM 2073 O O . ALA B 1 71 ? -7.586 3.062 -6.672 1 93.56 71 ALA B O 1
ATOM 2074 N N . VAL B 1 72 ? -5.613 2.102 -7.062 1 95.94 72 VAL B N 1
ATOM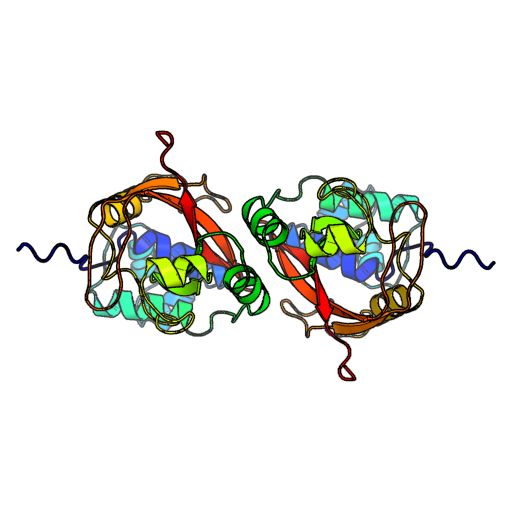 2075 C CA . VAL B 1 72 ? -6.055 0.85 -6.457 1 95.94 72 VAL B CA 1
ATOM 2076 C C . VAL B 1 72 ? -6.273 1.05 -4.957 1 95.94 72 VAL B C 1
ATOM 2078 O O . VAL B 1 72 ? -7.316 0.665 -4.418 1 95.94 72 VAL B O 1
ATOM 2081 N N . LEU B 1 73 ? -5.371 1.629 -4.289 1 96.69 73 LEU B N 1
ATOM 2082 C CA . LEU B 1 73 ? -5.512 1.901 -2.861 1 96.69 73 LEU B CA 1
ATOM 2083 C C . LEU B 1 73 ? -6.684 2.838 -2.6 1 96.69 73 LEU B C 1
ATOM 2085 O O . LEU B 1 73 ? -7.465 2.617 -1.67 1 96.69 73 LEU B O 1
ATOM 2089 N N . ARG B 1 74 ? -6.836 3.84 -3.441 1 96.31 74 ARG B N 1
ATOM 2090 C CA . ARG B 1 74 ? -7.945 4.773 -3.295 1 96.31 74 ARG B CA 1
ATOM 2091 C C . ARG B 1 74 ? -9.289 4.059 -3.439 1 96.31 74 ARG B C 1
ATOM 2093 O O . ARG B 1 74 ? -10.211 4.293 -2.656 1 96.31 74 ARG B O 1
ATOM 2100 N N . ARG B 1 75 ? -9.328 3.211 -4.395 1 96.75 75 ARG B N 1
ATOM 2101 C CA . ARG B 1 75 ? -10.57 2.473 -4.617 1 96.75 75 ARG B CA 1
ATOM 2102 C C . ARG B 1 75 ? -10.906 1.596 -3.414 1 96.75 75 ARG B C 1
ATOM 2104 O O . ARG B 1 75 ? -12.07 1.485 -3.027 1 96.75 75 ARG B O 1
ATOM 2111 N N . LEU B 1 76 ? -9.914 0.957 -2.865 1 97.81 76 LEU B N 1
ATOM 2112 C CA . LEU B 1 76 ? -10.148 0.142 -1.678 1 97.81 76 LEU B CA 1
ATOM 2113 C C . LEU B 1 76 ? -10.742 0.98 -0.551 1 97.81 76 LEU B C 1
ATOM 2115 O O . LEU B 1 76 ? -11.656 0.53 0.146 1 97.81 76 LEU B O 1
ATOM 2119 N N . VAL B 1 77 ? -10.281 2.188 -0.391 1 98.06 77 VAL B N 1
ATOM 2120 C CA . VAL B 1 77 ? -10.781 3.076 0.653 1 98.06 77 VAL B CA 1
ATOM 2121 C C . VAL B 1 77 ? -12.195 3.537 0.305 1 98.06 77 VAL B C 1
ATOM 2123 O O . VAL B 1 77 ? -13.094 3.508 1.153 1 98.06 77 VAL B O 1
ATOM 2126 N N . GLU B 1 78 ? -12.391 3.887 -0.893 1 97.56 78 GLU B N 1
ATOM 2127 C CA . GLU B 1 78 ? -13.664 4.426 -1.363 1 97.56 78 GLU B CA 1
ATOM 2128 C C . GLU B 1 78 ? -14.773 3.383 -1.268 1 97.56 78 GLU B C 1
ATOM 2130 O O . GLU B 1 78 ? -15.953 3.73 -1.183 1 97.56 78 GLU B O 1
ATOM 2135 N N . HIS B 1 79 ? -14.359 2.164 -1.331 1 97.5 79 HIS B N 1
ATOM 2136 C CA . HIS B 1 79 ? -15.352 1.097 -1.314 1 97.5 79 HIS B CA 1
ATOM 2137 C C . HIS B 1 79 ? -15.273 0.296 -0.019 1 97.5 79 HIS B C 1
ATOM 2139 O O . HIS B 1 79 ? -15.781 -0.825 0.053 1 97.5 79 HIS B O 1
ATOM 2145 N N . SER B 1 80 ? -14.633 0.847 0.924 1 98.06 80 SER B N 1
ATOM 2146 C CA . SER B 1 80 ? -14.586 0.205 2.232 1 98.06 80 SER B CA 1
ATOM 2147 C C . SER B 1 80 ? -15.922 0.31 2.955 1 98.06 80 SER B C 1
ATOM 2149 O O . SER B 1 80 ? -16.594 1.34 2.881 1 98.06 80 SER B O 1
ATOM 2151 N N . ARG B 1 81 ? -16.281 -0.687 3.732 1 97.19 81 ARG B N 1
ATOM 2152 C CA . ARG B 1 81 ? -17.469 -0.649 4.582 1 97.19 81 ARG B CA 1
ATOM 2153 C C . ARG B 1 81 ? -17.188 0.103 5.879 1 97.19 81 ARG B C 1
ATOM 2155 O O . ARG B 1 81 ? -18.125 0.51 6.582 1 97.19 81 ARG B O 1
ATOM 2162 N N . ASP B 1 82 ? -15.938 0.229 6.176 1 97.56 82 ASP B N 1
ATOM 2163 C CA . ASP B 1 82 ? -15.539 0.929 7.395 1 97.56 82 ASP B CA 1
ATOM 2164 C C . ASP B 1 82 ? -15.602 2.443 7.199 1 97.56 82 ASP B C 1
ATOM 2166 O O . ASP B 1 82 ? -15.688 2.928 6.07 1 97.56 82 ASP B O 1
ATOM 2170 N N . CYS B 1 83 ? -15.641 3.133 8.273 1 97.81 83 CYS B N 1
ATOM 2171 C CA . CYS B 1 83 ? -15.547 4.59 8.258 1 97.81 83 CYS B CA 1
ATOM 2172 C C . CYS B 1 83 ? -14.094 5.043 8.266 1 97.81 83 CYS B C 1
ATOM 2174 O O . CYS B 1 83 ? -13.469 5.141 9.328 1 97.81 83 CYS B O 1
ATOM 2176 N N . VAL B 1 84 ? -13.609 5.289 7.051 1 98.31 84 VAL B N 1
ATOM 2177 C CA . VAL B 1 84 ? -12.18 5.551 6.938 1 98.31 84 VAL B CA 1
ATOM 2178 C C . VAL B 1 84 ? -11.938 6.664 5.922 1 98.31 84 VAL B C 1
ATOM 2180 O O . VAL B 1 84 ? -12.789 6.93 5.07 1 98.31 84 VAL B O 1
ATOM 2183 N N . HIS B 1 85 ? -10.844 7.355 6.027 1 98.12 85 HIS B N 1
ATOM 2184 C CA . HIS B 1 85 ? -10.32 8.25 5.008 1 98.12 85 HIS B CA 1
ATOM 2185 C C . HIS B 1 85 ? -8.797 8.18 4.934 1 98.12 85 HIS B C 1
ATOM 2187 O O . HIS B 1 85 ? -8.148 7.715 5.871 1 98.12 85 HIS B O 1
ATOM 2193 N N . LEU B 1 86 ? -8.281 8.477 3.811 1 97.94 86 LEU B N 1
ATOM 2194 C CA . LEU B 1 86 ? -6.863 8.438 3.488 1 97.94 86 LEU B CA 1
ATOM 2195 C C . LEU B 1 86 ? -6.312 9.844 3.289 1 97.94 86 LEU B C 1
ATOM 2197 O O . LEU B 1 86 ? -6.871 10.633 2.518 1 97.94 86 LEU B O 1
ATOM 2201 N N . VAL B 1 87 ? -5.211 10.156 3.994 1 97.19 87 VAL B N 1
ATOM 2202 C CA . VAL B 1 87 ? -4.609 11.477 3.824 1 97.19 87 VAL B CA 1
ATOM 2203 C C . VAL B 1 87 ? -3.115 11.336 3.539 1 97.19 87 VAL B C 1
ATOM 2205 O O . VAL B 1 87 ? -2.486 10.359 3.969 1 97.19 87 VAL B O 1
ATOM 2208 N N . ASP B 1 88 ? -2.635 12.266 2.822 1 94.69 88 ASP B N 1
ATOM 2209 C CA . ASP B 1 88 ? -1.189 12.383 2.654 1 94.69 88 ASP B CA 1
ATOM 2210 C C . ASP B 1 88 ? -0.517 12.773 3.969 1 94.69 88 ASP B C 1
ATOM 2212 O O . ASP B 1 88 ? -0.939 13.727 4.629 1 94.69 88 ASP B O 1
ATOM 2216 N N . GLU B 1 89 ? 0.5 12.039 4.32 1 93.88 89 GLU B N 1
ATOM 2217 C CA . GLU B 1 89 ? 1.154 12.312 5.598 1 93.88 89 GLU B CA 1
ATOM 2218 C C . GLU B 1 89 ? 1.873 13.656 5.578 1 93.88 89 GLU B C 1
ATOM 2220 O O . GLU B 1 89 ? 1.979 14.32 6.609 1 93.88 89 GLU B O 1
ATOM 2225 N N . ALA B 1 90 ? 2.291 14.141 4.422 1 91.31 90 ALA B N 1
ATOM 2226 C CA . ALA B 1 90 ? 3.104 15.352 4.285 1 91.31 90 ALA B CA 1
ATOM 2227 C C . ALA B 1 90 ? 2.266 16.609 4.512 1 91.31 90 ALA B C 1
ATOM 2229 O O . ALA B 1 90 ? 2.732 17.562 5.121 1 91.31 90 ALA B O 1
ATOM 2230 N N . ASN B 1 91 ? 1.023 16.562 4.02 1 91.56 91 ASN B N 1
ATOM 2231 C CA . ASN B 1 91 ? 0.295 17.828 4.004 1 91.56 91 ASN B CA 1
ATOM 2232 C C . A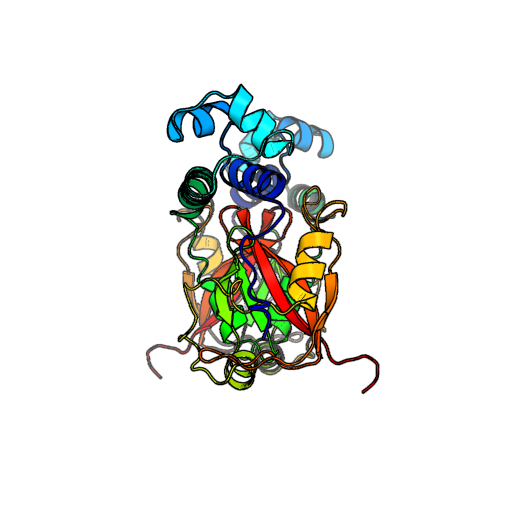SN B 1 91 ? -1.17 17.641 4.387 1 91.56 91 ASN B C 1
ATOM 2234 O O . ASN B 1 91 ? -1.967 18.578 4.305 1 91.56 91 ASN B O 1
ATOM 2238 N N . HIS B 1 92 ? -1.598 16.406 4.727 1 94.94 92 HIS B N 1
ATOM 2239 C CA . HIS B 1 92 ? -2.934 16.062 5.199 1 94.94 92 HIS B CA 1
ATOM 2240 C C . HIS B 1 92 ? -3.973 16.266 4.102 1 94.94 92 HIS B C 1
ATOM 2242 O O . HIS B 1 92 ? -5.148 16.5 4.391 1 94.94 92 HIS B O 1
ATOM 2248 N N . VAL B 1 93 ? -3.498 16.25 2.898 1 94.38 93 VAL B N 1
ATOM 2249 C CA . VAL B 1 93 ? -4.426 16.312 1.772 1 94.38 93 VAL B CA 1
ATOM 2250 C C . VAL B 1 93 ? -5.246 15.023 1.718 1 94.38 93 VAL B C 1
ATOM 2252 O O . VAL B 1 93 ? -4.703 13.922 1.85 1 94.38 93 VAL B O 1
ATOM 2255 N N . CYS B 1 94 ? -6.512 15.188 1.521 1 96.75 94 CYS B N 1
ATOM 2256 C CA . CYS B 1 94 ? -7.43 14.055 1.45 1 96.75 94 CYS B CA 1
ATOM 2257 C C . CYS B 1 94 ? -7.297 13.328 0.12 1 96.75 94 CYS B C 1
ATOM 2259 O O . CYS B 1 94 ? -7.488 13.922 -0.942 1 96.75 94 CYS B O 1
ATOM 2261 N N . LEU B 1 95 ? -7.082 12.07 0.193 1 96.38 95 LEU B N 1
ATOM 2262 C CA . LEU B 1 95 ? -6.84 11.305 -1.024 1 96.38 95 LEU B CA 1
ATOM 2263 C C . LEU B 1 95 ? -8.047 10.438 -1.364 1 96.38 95 LEU B C 1
ATOM 2265 O O . LEU B 1 95 ? -8.281 10.117 -2.533 1 96.38 95 LEU B O 1
ATOM 2269 N N . ALA B 1 96 ? -8.758 9.961 -0.361 1 97.44 96 ALA B N 1
ATOM 2270 C CA . ALA B 1 96 ? -9.93 9.109 -0.51 1 97.44 96 ALA B CA 1
ATOM 2271 C C . ALA B 1 96 ? -10.68 8.977 0.812 1 97.44 96 ALA B C 1
ATOM 2273 O O . ALA B 1 96 ? -10.109 9.203 1.882 1 97.44 96 ALA B O 1
ATOM 2274 N N . TYR B 1 97 ? -11.844 8.672 0.754 1 97.88 97 TYR B N 1
ATOM 2275 C CA . TYR B 1 97 ? -12.602 8.344 1.958 1 97.88 97 TYR B CA 1
ATOM 2276 C C . TYR B 1 97 ? -13.797 7.469 1.626 1 97.88 97 TYR B C 1
ATOM 2278 O O . TYR B 1 97 ? -14.273 7.461 0.488 1 97.88 97 TYR B O 1
ATOM 2286 N N . SER B 1 98 ? -14.25 6.75 2.568 1 98 98 SER B N 1
ATOM 2287 C CA . SER B 1 98 ? -15.328 5.781 2.418 1 98 98 SER B CA 1
ATOM 2288 C C . SER B 1 98 ? -16.688 6.465 2.43 1 98 98 SER B C 1
ATOM 2290 O O . SER B 1 98 ? -16.812 7.625 2.836 1 98 98 SER B O 1
ATOM 2292 N N . PRO B 1 99 ? -17.734 5.742 2.004 1 97.06 99 PRO B N 1
ATOM 2293 C CA . PRO B 1 99 ? -19.078 6.301 2.084 1 97.06 99 PRO B CA 1
ATOM 2294 C C . PRO B 1 99 ? -19.5 6.633 3.516 1 97.06 99 PRO B C 1
ATOM 2296 O O . PRO B 1 99 ? -20.141 7.66 3.754 1 97.06 99 PRO B O 1
ATOM 2299 N N . ALA B 1 100 ? -19.141 5.785 4.43 1 96.81 100 ALA B N 1
ATOM 2300 C CA . ALA B 1 100 ? -19.484 6.039 5.824 1 96.81 100 ALA B CA 1
ATOM 2301 C C . ALA B 1 100 ? -18.844 7.324 6.328 1 96.81 100 ALA B C 1
ATOM 2303 O O . ALA B 1 100 ? -19.469 8.094 7.062 1 96.81 100 ALA B O 1
ATOM 2304 N N . ARG B 1 101 ? -17.625 7.582 5.898 1 97.19 101 ARG B N 1
ATOM 2305 C CA . ARG B 1 101 ? -16.938 8.812 6.293 1 97.19 101 ARG B CA 1
ATOM 2306 C C . ARG B 1 101 ? -17.594 10.031 5.645 1 97.19 101 ARG B C 1
ATOM 2308 O O . ARG B 1 101 ? -17.734 11.07 6.281 1 97.19 101 ARG B O 1
ATOM 2315 N N . ALA B 1 102 ? -17.953 9.844 4.453 1 96.81 102 ALA B N 1
ATOM 2316 C CA . ALA B 1 102 ? -18.656 10.922 3.76 1 96.81 102 ALA B CA 1
ATOM 2317 C C . ALA B 1 102 ? -19.922 11.312 4.5 1 96.81 102 ALA B C 1
ATOM 2319 O O . ALA B 1 102 ? -20.203 12.5 4.691 1 96.81 102 ALA B O 1
ATOM 2320 N N . ARG B 1 103 ? -20.625 10.32 4.918 1 95.38 103 ARG B N 1
ATOM 2321 C CA . ARG B 1 103 ? -21.859 10.555 5.664 1 95.38 103 ARG B CA 1
ATOM 2322 C C . ARG B 1 103 ? -21.578 11.258 6.984 1 95.38 103 ARG B C 1
ATOM 2324 O O . ARG B 1 103 ? -22.281 12.203 7.355 1 95.38 103 ARG B O 1
ATOM 2331 N N . GLN B 1 104 ? -20.547 10.836 7.605 1 94.5 104 GLN B N 1
ATOM 2332 C CA . GLN B 1 104 ? -20.172 11.445 8.875 1 94.5 104 GLN B CA 1
ATOM 2333 C C . GLN B 1 104 ? -19.812 12.914 8.703 1 94.5 104 GLN B C 1
ATOM 2335 O O . GLN B 1 104 ? -20.172 13.758 9.523 1 94.5 104 GLN B O 1
ATOM 2340 N N . TRP B 1 105 ? -19.062 13.18 7.664 1 94.31 105 TRP B N 1
ATOM 2341 C CA . TRP B 1 105 ? -18.609 14.539 7.391 1 94.31 105 TRP B CA 1
ATOM 2342 C C . TRP B 1 105 ? -19.75 15.383 6.812 1 94.31 105 TRP B C 1
ATOM 2344 O O . TRP B 1 105 ? -19.672 16.609 6.824 1 94.31 105 TRP B O 1
ATOM 2354 N N . GLY B 1 106 ? -20.797 14.734 6.332 1 91.75 106 GLY B N 1
ATOM 2355 C CA . GLY B 1 106 ? -21.891 15.438 5.684 1 91.75 106 GLY B CA 1
ATOM 2356 C C . GLY B 1 106 ? -21.547 15.953 4.301 1 91.75 106 GLY B C 1
ATOM 2357 O O . GLY B 1 106 ? -21.938 17.062 3.93 1 91.75 106 GLY B O 1
ATOM 2358 N N . GLN B 1 107 ? -20.719 15.211 3.58 1 88.19 107 GLN B N 1
ATOM 2359 C CA . GLN B 1 107 ? -20.234 15.609 2.266 1 88.19 107 GLN B CA 1
ATOM 2360 C C . GLN B 1 107 ? -20.422 14.492 1.245 1 88.19 107 GLN B C 1
ATOM 2362 O O . GLN B 1 107 ? -20.625 13.336 1.617 1 88.19 107 GLN B O 1
ATOM 2367 N N . SER B 1 108 ? -20.422 14.945 0.027 1 88.56 108 SER B N 1
ATOM 2368 C CA . SER B 1 108 ? -20.344 13.93 -1.015 1 88.56 108 SER B CA 1
ATOM 2369 C C . SER B 1 108 ? -18.984 13.227 -1.002 1 88.56 108 SER B C 1
ATOM 2371 O O . SER B 1 108 ? -18.031 13.727 -0.419 1 88.56 108 SER B O 1
ATOM 2373 N N . GLN B 1 109 ? -18.844 12.039 -1.606 1 82.69 109 GLN B N 1
ATOM 2374 C CA . GLN B 1 109 ? -17.656 11.195 -1.534 1 82.69 109 GLN B CA 1
ATOM 2375 C C . GLN B 1 109 ? -16.484 11.828 -2.283 1 82.69 109 GLN B C 1
ATOM 2377 O O . GLN B 1 109 ? -15.359 11.344 -2.203 1 82.69 109 GLN B O 1
ATOM 2382 N N . ARG B 1 110 ? -16.656 12.938 -2.848 1 88.25 110 ARG B N 1
ATOM 2383 C CA . ARG B 1 110 ? -15.539 13.477 -3.609 1 88.25 110 ARG B CA 1
ATOM 2384 C C . ARG B 1 110 ? -15.281 14.938 -3.246 1 88.25 110 ARG B C 1
ATOM 2386 O O . ARG B 1 110 ? -14.305 15.531 -3.703 1 88.25 110 ARG B O 1
ATOM 2393 N N . ALA B 1 111 ? -16.047 15.516 -2.42 1 92.94 111 ALA B N 1
ATOM 2394 C CA . ALA B 1 111 ? -16.062 16.953 -2.191 1 92.94 111 ALA B CA 1
ATOM 2395 C C . ALA B 1 111 ? -14.766 17.438 -1.56 1 92.94 111 ALA B C 1
ATOM 2397 O O . ALA B 1 111 ? -14.32 18.562 -1.802 1 92.94 111 ALA B O 1
ATOM 2398 N N . LEU B 1 112 ? -14.141 16.594 -0.831 1 95 112 LEU B N 1
ATOM 2399 C CA . LEU B 1 112 ? -13.008 17.047 -0.034 1 95 112 LEU B CA 1
ATOM 2400 C C . LEU B 1 112 ? -11.695 16.547 -0.631 1 95 112 LEU B C 1
ATOM 2402 O O . LEU B 1 112 ? -10.617 16.875 -0.129 1 95 112 LEU B O 1
ATOM 2406 N N . LEU B 1 113 ? -11.75 15.75 -1.708 1 94.88 113 LEU B N 1
ATOM 2407 C CA . LEU B 1 113 ? -10.547 15.195 -2.32 1 94.88 113 LEU B CA 1
ATOM 2408 C C . LEU B 1 113 ? -9.625 16.312 -2.799 1 94.88 113 LEU B C 1
ATOM 2410 O O . LEU B 1 113 ? -10.086 17.312 -3.365 1 94.88 113 LEU B O 1
ATOM 2414 N N . GLY B 1 114 ? -8.383 16.109 -2.51 1 92.75 114 GLY B N 1
ATOM 2415 C CA . GLY B 1 114 ? -7.391 17.062 -2.986 1 92.75 114 GLY B CA 1
ATOM 2416 C C . GLY B 1 114 ? -7.219 18.25 -2.062 1 92.75 114 GLY B C 1
ATOM 2417 O O . GLY B 1 114 ? -6.324 19.078 -2.264 1 92.75 114 GLY B O 1
ATOM 2418 N N . GLN B 1 115 ? -8.016 18.328 -1.011 1 93.12 115 GLN B N 1
ATOM 2419 C CA . GLN B 1 115 ? -7.91 19.422 -0.039 1 93.12 115 GLN B CA 1
ATOM 2420 C C . GLN B 1 115 ? -7.262 18.938 1.255 1 93.12 115 GLN B C 1
ATOM 2422 O O . GLN B 1 115 ? -7.5 17.812 1.692 1 93.12 115 GLN B O 1
ATOM 2427 N N . SER B 1 116 ? -6.492 19.859 1.795 1 94.31 116 SER B N 1
ATOM 2428 C CA . SER B 1 116 ? -5.949 19.531 3.113 1 94.31 116 SER B CA 1
ATOM 2429 C C . SER B 1 116 ? -7.051 19.516 4.168 1 94.31 116 SER B C 1
ATOM 2431 O O . SER B 1 116 ? -7.895 20.406 4.215 1 94.31 116 SER B O 1
ATOM 2433 N N . LEU B 1 117 ? -7.012 18.531 5.02 1 96.25 117 LEU B N 1
ATOM 2434 C CA . LEU B 1 117 ? -7.988 18.406 6.094 1 96.25 117 LEU B CA 1
ATOM 2435 C C . LEU B 1 117 ? -7.461 19.031 7.383 1 96.25 117 LEU B C 1
ATOM 2437 O O . LEU B 1 117 ? -8.188 19.141 8.375 1 96.25 117 LEU B O 1
ATOM 2441 N N . TRP B 1 118 ? -6.262 19.547 7.34 1 96 118 TRP B N 1
ATOM 2442 C CA . TRP B 1 118 ? -5.602 20.016 8.555 1 96 118 TRP B CA 1
ATOM 2443 C C . TRP B 1 118 ? -6.344 21.219 9.141 1 96 118 TRP B C 1
ATOM 2445 O O . TRP B 1 118 ? -6.473 21.328 10.359 1 96 118 TRP B O 1
ATOM 2455 N N . PRO B 1 119 ? -6.871 22.109 8.344 1 94.69 119 PRO B N 1
ATOM 2456 C CA . PRO B 1 119 ? -7.586 23.25 8.922 1 94.69 119 PRO B CA 1
ATOM 2457 C C . PRO B 1 119 ? -8.781 22.828 9.766 1 94.69 119 PRO B C 1
ATOM 2459 O O . PRO B 1 119 ? -9.297 23.625 10.555 1 94.69 119 PRO B O 1
ATOM 2462 N N . PHE B 1 120 ? -9.203 21.578 9.633 1 95.19 120 PHE B N 1
ATOM 2463 C CA . PHE B 1 120 ? -10.383 21.094 10.336 1 95.19 120 PHE B CA 1
ATOM 2464 C C . PHE B 1 120 ? -9.984 20.219 11.516 1 95.19 120 PHE B C 1
ATOM 2466 O O . PHE B 1 120 ? -10.836 19.562 12.117 1 95.19 120 PHE B O 1
ATOM 2473 N N . ALA B 1 121 ? -8.758 20.141 11.82 1 96.56 121 ALA B N 1
ATOM 2474 C CA . ALA B 1 121 ? -8.281 19.328 12.938 1 96.56 121 ALA B CA 1
ATOM 2475 C C . ALA B 1 121 ? -8.727 19.906 14.273 1 96.56 121 ALA B C 1
ATOM 2477 O O . ALA B 1 121 ? -8.453 21.062 14.578 1 96.56 121 ALA B O 1
ATOM 2478 N N . THR B 1 122 ? -9.375 19.141 15.016 1 95.88 122 THR B N 1
ATOM 2479 C CA . THR B 1 122 ? -9.734 19.531 16.375 1 95.88 122 THR B CA 1
ATOM 2480 C C . THR B 1 122 ? -8.492 19.672 17.25 1 95.88 122 THR B C 1
ATOM 2482 O O . THR B 1 122 ? -7.391 19.312 16.828 1 95.88 122 THR B O 1
ATOM 2485 N N . VAL B 1 123 ? -8.742 20.172 18.438 1 95.69 123 VAL B N 1
ATOM 2486 C CA . VAL B 1 123 ? -7.617 20.359 19.344 1 95.69 123 VAL B CA 1
ATOM 2487 C C . VAL B 1 123 ? -6.996 19 19.688 1 95.69 123 VAL B C 1
ATOM 2489 O O . VAL B 1 123 ? -5.785 18.891 19.875 1 95.69 123 VAL B O 1
ATOM 2492 N N . GLU B 1 124 ? -7.812 17.938 19.734 1 96.62 124 GLU B N 1
ATOM 2493 C CA . GLU B 1 124 ? -7.309 16.594 20.047 1 96.62 124 GLU B CA 1
ATOM 2494 C C . GLU B 1 124 ? -6.488 16.047 18.875 1 96.62 124 GLU B C 1
ATOM 2496 O O . GLU B 1 124 ? -5.453 15.414 19.094 1 96.62 124 GLU B O 1
ATOM 2501 N N . ILE B 1 125 ? -6.953 16.266 17.672 1 96.88 125 ILE B N 1
ATOM 2502 C CA . ILE B 1 125 ? -6.23 15.828 16.484 1 96.88 125 ILE B CA 1
ATOM 2503 C C . ILE B 1 125 ? -4.895 16.562 16.391 1 96.88 125 ILE B C 1
ATOM 2505 O O . ILE B 1 125 ? -3.863 15.953 16.094 1 96.88 125 ILE B O 1
ATOM 2509 N N . GLN B 1 126 ? -4.891 17.828 16.688 1 96.69 126 GLN B N 1
ATOM 2510 C CA . GLN B 1 126 ? -3.67 18.625 16.688 1 96.69 126 GLN B CA 1
ATOM 2511 C C . GLN B 1 126 ? -2.672 18.094 17.719 1 96.69 126 GLN B C 1
ATOM 2513 O O . GLN B 1 126 ? -1.481 17.969 17.422 1 96.69 126 GLN B O 1
ATOM 2518 N N . ALA B 1 127 ? -3.211 17.844 18.844 1 96.25 127 ALA B N 1
ATOM 2519 C CA . ALA B 1 127 ? -2.359 17.328 19.906 1 96.25 127 ALA B CA 1
ATOM 2520 C C . ALA B 1 127 ? -1.76 15.969 19.531 1 96.25 127 ALA B C 1
ATOM 2522 O O . ALA B 1 127 ? -0.583 15.711 19.781 1 96.25 127 ALA B O 1
ATOM 2523 N N . ALA B 1 128 ? -2.576 15.117 18.984 1 96.94 128 ALA B N 1
ATOM 2524 C CA . ALA B 1 128 ? -2.094 13.812 18.547 1 96.94 128 ALA B CA 1
ATOM 2525 C C . ALA B 1 128 ? -0.992 13.961 17.5 1 96.94 128 ALA B C 1
ATOM 2527 O O . ALA B 1 128 ? 0.015 13.25 17.531 1 96.94 128 ALA B O 1
ATOM 2528 N N . GLU B 1 129 ? -1.22 14.859 16.578 1 96.94 129 GLU B N 1
ATOM 2529 C CA . GLU B 1 129 ? -0.222 15.125 15.539 1 96.94 129 GLU B CA 1
ATOM 2530 C C . GLU B 1 129 ? 1.091 15.602 16.156 1 96.94 129 GLU B C 1
ATOM 2532 O O . GLU B 1 129 ? 2.166 15.117 15.781 1 96.94 129 GLU B O 1
ATOM 2537 N N . ALA B 1 130 ? 0.994 16.5 17.031 1 94.81 130 ALA B N 1
ATOM 2538 C CA . ALA B 1 130 ? 2.178 17.031 17.688 1 94.81 130 ALA B CA 1
ATOM 2539 C C . ALA B 1 130 ? 2.918 15.938 18.453 1 94.81 130 ALA B C 1
ATOM 2541 O O . ALA B 1 130 ? 4.148 15.93 18.516 1 94.81 130 ALA B O 1
ATOM 2542 N N . ALA B 1 131 ? 2.186 15.055 18.969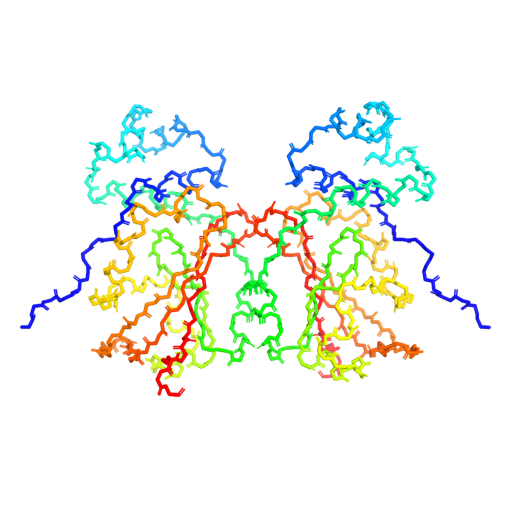 1 96.12 131 ALA B N 1
ATOM 2543 C CA . ALA B 1 131 ? 2.742 14 19.812 1 96.12 131 ALA B CA 1
ATOM 2544 C C . ALA B 1 131 ? 3.527 12.992 18.984 1 96.12 131 ALA B C 1
ATOM 2546 O O . ALA B 1 131 ? 4.27 12.164 19.516 1 96.12 131 ALA B O 1
ATOM 2547 N N . LEU B 1 132 ? 3.33 13.023 17.672 1 95.81 132 LEU B N 1
ATOM 2548 C CA . LEU B 1 132 ? 4.113 12.125 16.828 1 95.81 132 LEU B CA 1
ATOM 2549 C C . LEU B 1 132 ? 5.605 12.414 16.969 1 95.81 132 LEU B C 1
ATOM 2551 O O . LEU B 1 132 ? 6.43 11.508 16.828 1 95.81 132 LEU B O 1
ATOM 2555 N N . ASP B 1 133 ? 5.77 13.766 17.219 1 91.19 133 ASP B N 1
ATOM 2556 C CA . ASP B 1 133 ? 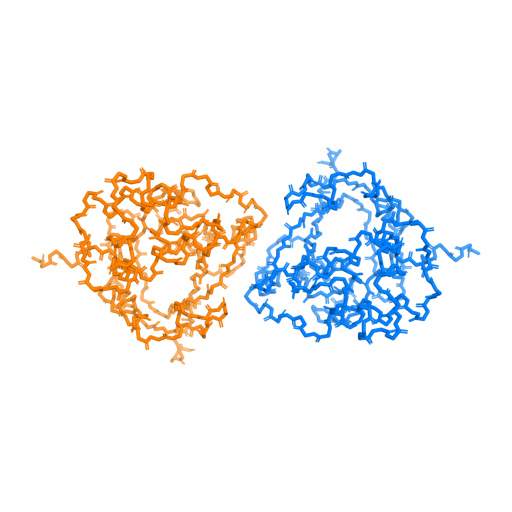7.16 14.109 17.5 1 91.19 133 ASP B CA 1
ATOM 2557 C C . ASP B 1 133 ? 7.656 13.391 18.766 1 91.19 133 ASP B C 1
ATOM 2559 O O . ASP B 1 133 ? 6.98 13.391 19.797 1 91.19 133 ASP B O 1
ATOM 2563 N N . GLY B 1 134 ? 8.641 12.727 18.75 1 89.81 134 GLY B N 1
ATOM 2564 C CA . GLY B 1 134 ? 9.164 12 19.906 1 89.81 134 GLY B CA 1
ATOM 2565 C C . GLY B 1 134 ? 8.719 10.555 19.938 1 89.81 134 GLY B C 1
ATOM 2566 O O . GLY B 1 134 ? 8.945 9.859 20.938 1 89.81 134 GLY B O 1
ATOM 2567 N N . SER B 1 135 ? 7.934 10.203 19.031 1 93.06 135 SER B N 1
ATOM 2568 C CA . SER B 1 135 ? 7.48 8.82 18.938 1 93.06 135 SER B CA 1
ATOM 2569 C C . SER B 1 135 ? 8.242 8.062 17.859 1 93.06 135 SER B C 1
ATOM 2571 O O . SER B 1 135 ? 9.219 8.57 17.297 1 93.06 135 SER B O 1
ATOM 2573 N N . ASP B 1 136 ? 7.824 6.871 17.672 1 94.06 136 ASP B N 1
ATOM 2574 C CA . ASP B 1 136 ? 8.453 6.039 16.641 1 94.06 136 ASP B CA 1
ATOM 2575 C C . ASP B 1 136 ? 7.914 6.379 15.258 1 94.06 136 ASP B C 1
ATOM 2577 O O . ASP B 1 136 ? 8.344 5.793 14.266 1 94.06 136 ASP B O 1
ATOM 2581 N N . TRP B 1 137 ? 7.016 7.305 15.156 1 95.31 137 TRP B N 1
ATOM 2582 C CA . TRP B 1 137 ? 6.227 7.535 13.945 1 95.31 137 TRP B CA 1
ATOM 2583 C C . TRP B 1 137 ? 7.129 7.887 12.766 1 95.31 137 TRP B C 1
ATOM 2585 O O . TRP B 1 137 ? 6.898 7.426 11.648 1 95.31 137 TRP B O 1
ATOM 2595 N N . TRP B 1 138 ? 8.18 8.656 13.008 1 92.81 138 TRP B N 1
ATOM 2596 C CA . TRP B 1 138 ? 8.969 9.211 11.906 1 92.81 138 TRP B CA 1
ATOM 2597 C C . TRP B 1 138 ? 10.148 8.305 11.578 1 92.81 138 TRP B C 1
ATOM 2599 O O . TRP B 1 138 ? 10.625 8.281 10.445 1 92.81 138 TRP B O 1
ATOM 2609 N N . ASP B 1 139 ? 10.578 7.527 12.492 1 89.56 139 ASP B N 1
ATOM 2610 C CA . ASP B 1 139 ? 11.797 6.742 12.32 1 89.56 139 ASP B CA 1
ATOM 2611 C C . ASP B 1 139 ? 11.469 5.316 11.891 1 89.56 139 ASP B C 1
ATOM 2613 O O . ASP B 1 139 ? 12.344 4.598 11.391 1 89.56 139 ASP B O 1
ATOM 2617 N N . SER B 1 140 ? 10.219 4.969 12.094 1 91.88 140 SER B N 1
ATOM 2618 C CA . SER B 1 140 ? 9.82 3.604 11.773 1 91.88 140 SER B CA 1
ATOM 2619 C C . SER B 1 140 ? 9.133 3.531 10.414 1 91.88 140 SER B C 1
ATOM 2621 O O . SER B 1 140 ? 8.344 4.414 10.07 1 91.88 140 SER B O 1
ATOM 2623 N N . GLN B 1 141 ? 9.422 2.475 9.68 1 89.56 141 GLN B N 1
ATOM 2624 C CA . GLN B 1 141 ? 8.695 2.201 8.445 1 89.56 141 GLN B CA 1
ATOM 2625 C C . GLN B 1 141 ? 7.246 1.814 8.734 1 89.56 141 GLN B C 1
ATOM 2627 O O . GLN B 1 141 ? 6.336 2.242 8.023 1 89.56 141 GLN B O 1
ATOM 2632 N N . VAL B 1 142 ? 7.109 1.049 9.773 1 91.94 142 VAL B N 1
ATOM 2633 C CA . VAL B 1 142 ? 5.785 0.625 10.219 1 91.94 142 VAL B CA 1
ATOM 2634 C C . VAL B 1 142 ? 5.559 1.056 11.664 1 91.94 142 VAL B C 1
ATOM 2636 O O . VAL B 1 142 ? 5.664 0.242 12.586 1 91.94 142 VAL B O 1
ATOM 2639 N N . PRO B 1 143 ? 5.207 2.283 11.859 1 95.06 143 PRO B N 1
ATOM 2640 C CA . PRO B 1 143 ? 5.012 2.75 13.234 1 95.06 143 PRO B CA 1
ATOM 2641 C C . PRO B 1 143 ? 3.801 2.109 13.906 1 95.06 143 PRO B C 1
ATOM 2643 O O . PRO B 1 143 ? 2.883 1.646 13.227 1 95.06 143 PRO B O 1
ATOM 2646 N N . ARG B 1 144 ? 3.865 2.113 15.25 1 94.62 144 ARG B N 1
ATOM 2647 C CA . ARG B 1 144 ? 2.686 1.69 16 1 94.62 144 ARG B CA 1
ATOM 2648 C C . ARG B 1 144 ? 1.488 2.582 15.688 1 94.62 144 ARG B C 1
ATOM 2650 O O . ARG B 1 144 ? 1.622 3.807 15.609 1 94.62 144 ARG B O 1
ATOM 2657 N N . PRO B 1 145 ? 0.368 1.862 15.445 1 95.94 145 PRO B N 1
ATOM 2658 C CA . PRO B 1 145 ? -0.837 2.668 15.242 1 95.94 145 PRO B CA 1
ATOM 2659 C C . PRO B 1 145 ? -1.099 3.646 16.375 1 95.94 145 PRO B C 1
ATOM 2661 O O . PRO B 1 145 ? -0.733 3.375 17.531 1 95.94 145 PRO B O 1
ATOM 2664 N N . ARG B 1 146 ? -1.699 4.781 16.078 1 96.69 146 ARG B N 1
ATOM 2665 C CA . ARG B 1 146 ? -2.021 5.793 17.078 1 96.69 146 ARG B CA 1
ATOM 2666 C C . ARG B 1 146 ? -3.529 5.93 17.25 1 96.69 146 ARG B C 1
ATOM 2668 O O . ARG B 1 146 ? -4.238 6.305 16.312 1 96.69 146 ARG B O 1
ATOM 2675 N N . LEU B 1 147 ? -3.971 5.594 18.422 1 97 147 LEU B N 1
ATOM 2676 C CA . LEU B 1 147 ? -5.387 5.707 18.75 1 97 147 LEU B CA 1
ATOM 2677 C C . LEU B 1 147 ? -5.625 6.852 19.734 1 97 147 LEU B C 1
ATOM 2679 O O . LEU B 1 147 ? -4.895 6.992 20.719 1 97 147 LEU B O 1
ATOM 2683 N N . PHE B 1 148 ? -6.543 7.688 19.469 1 97.06 148 PHE B N 1
ATOM 2684 C CA . PHE B 1 148 ? -6.91 8.773 20.359 1 97.06 148 PHE B CA 1
ATOM 2685 C C . PHE B 1 148 ? -8.383 9.141 20.188 1 97.06 148 PHE B C 1
ATOM 2687 O O . PHE B 1 148 ? -9.047 8.641 19.266 1 97.06 148 PHE B O 1
ATOM 2694 N N . HIS B 1 149 ? -8.867 9.945 21.062 1 96.81 149 HIS B N 1
ATOM 2695 C CA . HIS B 1 149 ? -10.25 10.406 21.016 1 96.81 149 HIS B CA 1
ATOM 2696 C C . HIS B 1 149 ? -10.336 11.859 20.562 1 96.81 149 HIS B C 1
ATOM 2698 O O . HIS B 1 149 ? -9.492 12.68 20.938 1 96.81 149 HIS B O 1
ATOM 2704 N N . THR B 1 150 ? -11.289 12.156 19.734 1 96.06 150 THR B N 1
ATOM 2705 C CA . THR B 1 150 ? -11.5 13.539 19.328 1 96.06 150 THR B CA 1
ATOM 2706 C C . THR B 1 150 ? -12.914 14 19.656 1 96.06 150 THR B C 1
ATOM 2708 O O . THR B 1 150 ? -13.852 13.195 19.641 1 96.06 150 THR B O 1
ATOM 2711 N N . SER B 1 151 ? -13.047 15.266 19.969 1 95.12 151 SER B N 1
ATOM 2712 C CA . SER B 1 151 ? -14.344 15.891 20.219 1 95.12 151 SER B CA 1
ATOM 2713 C C . SER B 1 151 ? -15.062 16.219 18.906 1 95.12 151 SER B C 1
ATOM 2715 O O . SER B 1 151 ? -14.453 16.188 17.844 1 95.12 151 SER B O 1
ATOM 2717 N N . ARG B 1 152 ? -16.344 16.422 19.078 1 95.06 152 ARG B N 1
ATOM 2718 C CA . ARG B 1 152 ? -17.141 16.859 17.938 1 95.06 152 ARG B CA 1
ATOM 2719 C C . ARG B 1 152 ? -16.859 18.312 17.594 1 95.06 152 ARG B C 1
ATOM 2721 O O . ARG B 1 152 ? -16.719 19.156 18.5 1 95.06 152 ARG B O 1
ATOM 2728 N N . ARG B 1 153 ? -16.781 18.641 16.359 1 95.06 153 ARG B N 1
ATOM 2729 C CA . ARG B 1 153 ? -16.656 20.016 15.875 1 95.06 153 ARG B CA 1
ATOM 2730 C C . ARG B 1 153 ? -17.359 20.188 14.531 1 95.06 153 ARG B C 1
ATOM 2732 O O . ARG B 1 153 ? -17.188 19.359 13.625 1 95.06 153 ARG B O 1
ATOM 2739 N N . VAL B 1 154 ? -18.078 21.219 14.391 1 94.25 154 VAL B N 1
ATOM 2740 C CA . VAL B 1 154 ? -18.812 21.5 13.164 1 94.25 154 VAL B CA 1
ATOM 2741 C C . VAL B 1 154 ? -18.172 22.672 12.43 1 94.25 154 VAL B C 1
ATOM 2743 O O . VAL B 1 154 ? -18.062 23.781 12.977 1 94.25 154 VAL B O 1
ATOM 2746 N N . TYR B 1 155 ? -17.703 22.391 11.281 1 92.31 155 TYR B N 1
ATOM 2747 C CA . TYR B 1 155 ? -17.219 23.422 10.359 1 92.31 155 TYR B CA 1
ATOM 2748 C C . TYR B 1 155 ? -18.172 23.609 9.188 1 92.31 155 TYR B C 1
ATOM 2750 O O . TYR B 1 155 ? -19.141 22.859 9.047 1 92.31 155 TYR B O 1
ATOM 2758 N N . ASP B 1 156 ? -17.953 24.625 8.469 1 89.62 156 ASP B N 1
ATOM 2759 C CA . ASP B 1 156 ? -18.781 24.828 7.285 1 89.62 156 ASP B CA 1
ATOM 2760 C C . ASP B 1 156 ? -18.594 23.703 6.281 1 89.62 156 ASP B C 1
ATOM 2762 O O . ASP B 1 156 ? -19.562 23.219 5.684 1 89.62 156 ASP B O 1
ATOM 2766 N N . ALA B 1 157 ? -17.406 23.234 6.191 1 90.06 157 ALA B N 1
ATOM 2767 C CA . ALA B 1 157 ? -17.047 22.297 5.137 1 90.06 157 ALA B CA 1
ATOM 2768 C C . ALA B 1 157 ? -17.328 20.859 5.562 1 90.06 157 ALA B C 1
ATOM 2770 O O . ALA B 1 157 ? -17.625 20 4.723 1 90.06 157 ALA B O 1
ATOM 2771 N N . LEU B 1 158 ? -17.172 20.594 6.887 1 93.31 158 LEU B N 1
ATOM 2772 C CA . LEU B 1 158 ? -17.391 19.234 7.352 1 93.31 158 LEU B CA 1
ATOM 2773 C C . LEU B 1 158 ? -17.609 19.203 8.859 1 93.31 158 LEU B C 1
ATOM 2775 O O . LEU B 1 158 ? -17.375 20.203 9.547 1 93.31 158 LEU B O 1
ATOM 2779 N N . THR B 1 159 ? -18.094 18.062 9.289 1 93.88 159 THR B N 1
ATOM 2780 C CA . THR B 1 159 ? -18.266 17.812 10.719 1 93.88 159 THR B CA 1
ATOM 2781 C C . THR B 1 159 ? -17.328 16.719 11.195 1 93.88 159 THR B C 1
ATOM 2783 O O . THR B 1 159 ? -17.266 15.641 10.594 1 93.88 159 THR B O 1
ATOM 2786 N N . VAL B 1 160 ? -16.516 17.031 12.203 1 94.62 160 VAL B N 1
ATOM 2787 C CA . VAL B 1 160 ? -15.789 15.977 12.914 1 94.62 160 VAL B CA 1
ATOM 2788 C C . VAL B 1 160 ? -16.656 15.391 14.016 1 94.62 160 VAL B C 1
ATOM 2790 O O . VAL B 1 160 ? -17.141 16.109 14.898 1 94.62 160 VAL B O 1
ATOM 2793 N N . VAL B 1 161 ? -16.891 14.148 13.938 1 93.94 161 VAL B N 1
ATOM 2794 C CA . VAL B 1 161 ? -17.734 13.484 14.93 1 93.94 161 VAL B CA 1
ATOM 2795 C C . VAL B 1 161 ? -16.875 13.016 16.094 1 93.94 161 VAL B C 1
ATOM 2797 O O . VAL B 1 161 ? -15.719 12.633 15.914 1 93.94 161 VAL B O 1
ATOM 2800 N N . GLU B 1 162 ? -17.531 13.117 17.25 1 94.94 162 GLU B N 1
ATOM 2801 C CA . GLU B 1 162 ? -16.844 12.625 18.438 1 94.94 162 GLU B CA 1
ATOM 2802 C C . GLU B 1 162 ? -16.609 11.125 18.359 1 94.94 162 GLU B C 1
ATOM 2804 O O . GLU B 1 162 ? -17.484 10.375 17.922 1 94.94 162 GLU B O 1
ATOM 2809 N N . GLY B 1 163 ? -15.438 10.742 18.781 1 95 163 GLY B N 1
ATOM 2810 C CA . GLY B 1 163 ? -15.148 9.32 18.812 1 95 163 GLY B CA 1
ATOM 2811 C C . GLY B 1 163 ? -13.672 9 18.703 1 95 163 GLY B C 1
ATOM 2812 O O . GLY B 1 163 ? -12.828 9.906 18.781 1 95 163 GLY B O 1
ATOM 2813 N N . GLY B 1 164 ? -13.43 7.707 18.641 1 96.56 164 GLY B N 1
ATOM 2814 C CA . GLY B 1 164 ? -12.055 7.27 18.453 1 96.56 164 GLY B CA 1
ATOM 2815 C C . GLY B 1 164 ? -11.57 7.422 17.016 1 96.56 164 GLY B C 1
ATOM 2816 O O . GLY B 1 164 ? -12.336 7.215 16.078 1 96.56 164 GLY B O 1
ATOM 2817 N N . LEU B 1 165 ? -10.359 7.812 16.891 1 97.31 165 LEU B N 1
ATOM 2818 C CA . LEU B 1 165 ? -9.664 7.895 15.617 1 97.31 165 LEU B CA 1
ATOM 2819 C C . LEU B 1 165 ? -8.359 7.102 15.648 1 97.31 165 LEU B C 1
ATOM 2821 O O . LEU B 1 165 ? -7.57 7.246 16.578 1 97.31 165 LEU B O 1
ATOM 2825 N N . LEU B 1 166 ? -8.203 6.223 14.703 1 97.81 166 LEU B N 1
ATOM 2826 C CA . LEU B 1 166 ? -7.008 5.391 14.586 1 97.81 166 LEU B CA 1
ATOM 2827 C C . LEU B 1 166 ? -6.191 5.781 13.352 1 97.81 166 LEU B C 1
ATOM 2829 O O . LEU B 1 166 ? -6.719 5.816 12.242 1 97.81 166 LEU B O 1
ATOM 2833 N N . TRP B 1 167 ? -4.898 6.164 13.609 1 98.06 167 TRP B N 1
ATOM 2834 C CA . TRP B 1 167 ? -3.971 6.453 12.523 1 98.06 167 TRP B CA 1
ATOM 2835 C C . TRP B 1 167 ? -3.062 5.262 12.242 1 98.06 167 TRP B C 1
ATOM 2837 O O . TRP B 1 167 ? -2.404 4.75 13.156 1 98.06 167 TRP B O 1
ATOM 2847 N N . GLU B 1 168 ? -3.047 4.809 11.047 1 97.31 168 GLU B N 1
ATOM 2848 C CA . GLU B 1 168 ? -2.146 3.758 10.578 1 97.31 168 GLU B CA 1
ATOM 2849 C C . GLU B 1 168 ? -1.458 4.16 9.273 1 97.31 168 GLU B C 1
ATOM 2851 O O . GLU B 1 168 ? -2.068 4.801 8.414 1 97.31 168 GLU B O 1
ATOM 2856 N N . ARG B 1 169 ? -0.221 3.777 9.148 1 96.62 169 ARG B N 1
ATOM 2857 C CA . ARG B 1 169 ? 0.527 4.188 7.969 1 96.62 169 ARG B CA 1
ATOM 2858 C C . ARG B 1 169 ? 0.387 3.156 6.852 1 96.62 169 ARG B C 1
ATOM 2860 O O . ARG B 1 169 ? 0.409 1.95 7.105 1 96.62 169 ARG B O 1
ATOM 2867 N N . LEU B 1 170 ? 0.192 3.613 5.691 1 96.19 170 LEU B N 1
ATOM 2868 C CA . LEU B 1 170 ? 0.293 2.898 4.426 1 96.19 170 LEU B CA 1
ATOM 2869 C C . LEU B 1 170 ? 1.274 3.594 3.486 1 96.19 170 LEU B C 1
ATOM 2871 O O . LEU B 1 170 ? 1.841 4.633 3.832 1 96.19 170 LEU B O 1
ATOM 2875 N N . TYR B 1 171 ? 1.478 2.979 2.367 1 93.94 171 TYR B N 1
ATOM 2876 C CA . TYR B 1 171 ? 2.35 3.57 1.36 1 93.94 171 TYR B CA 1
ATOM 2877 C C . TYR B 1 171 ? 1.717 3.492 -0.024 1 93.94 171 TYR B C 1
ATOM 2879 O O . TYR B 1 171 ? 1.081 2.492 -0.366 1 93.94 171 TYR B O 1
ATOM 2887 N N . LEU B 1 172 ? 1.983 4.559 -0.75 1 93.69 172 LEU B N 1
ATOM 2888 C CA . LEU B 1 172 ? 1.679 4.492 -2.174 1 93.69 172 LEU B CA 1
ATOM 2889 C C . LEU B 1 172 ? 2.738 3.686 -2.92 1 93.69 172 LEU B C 1
ATOM 2891 O O . LEU B 1 172 ? 3.766 3.32 -2.344 1 93.69 172 LEU B O 1
ATOM 2895 N N . ALA B 1 173 ? 2.484 3.451 -4.172 1 90.31 173 ALA B N 1
ATOM 2896 C CA . ALA B 1 173 ? 3.348 2.594 -4.98 1 90.31 173 ALA B CA 1
ATOM 2897 C C . ALA B 1 173 ? 4.754 3.178 -5.09 1 90.31 173 ALA B C 1
ATOM 2899 O O . ALA B 1 173 ? 5.73 2.438 -5.219 1 90.31 173 ALA B O 1
ATOM 2900 N N . ASP B 1 174 ? 4.883 4.461 -5.008 1 87.88 174 ASP B N 1
ATOM 2901 C CA . ASP B 1 174 ? 6.188 5.102 -5.152 1 87.88 174 ASP B CA 1
ATOM 2902 C C . ASP B 1 174 ? 6.879 5.25 -3.801 1 87.88 174 ASP B C 1
ATOM 2904 O O . ASP B 1 174 ? 7.906 5.926 -3.693 1 87.88 174 ASP B O 1
ATOM 2908 N N . GLY B 1 175 ? 6.207 4.727 -2.779 1 88.88 175 GLY B N 1
ATOM 2909 C CA . GLY B 1 175 ? 6.82 4.762 -1.46 1 88.88 175 GLY B CA 1
ATOM 2910 C C . GLY B 1 175 ? 6.367 5.941 -0.623 1 88.88 175 GLY B C 1
ATOM 2911 O O . GLY B 1 175 ? 6.777 6.082 0.532 1 88.88 175 GLY B O 1
ATOM 2912 N N . THR B 1 176 ? 5.52 6.805 -1.136 1 91.81 176 THR B N 1
ATOM 2913 C CA . THR B 1 176 ? 5 7.938 -0.378 1 91.81 176 THR B CA 1
ATOM 2914 C C . THR B 1 176 ? 4.16 7.457 0.803 1 91.81 176 THR B C 1
ATOM 2916 O O . THR B 1 176 ? 3.242 6.648 0.632 1 91.81 176 THR B O 1
ATOM 2919 N N . PRO B 1 177 ? 4.484 7.973 1.97 1 93.69 177 PRO B N 1
ATOM 2920 C CA . PRO B 1 177 ? 3.664 7.582 3.117 1 93.69 177 PRO B CA 1
ATOM 2921 C C . PRO B 1 177 ? 2.309 8.281 3.141 1 93.69 177 PRO B C 1
ATOM 2923 O O . PRO B 1 177 ? 2.217 9.469 2.807 1 93.69 177 PRO B O 1
ATOM 2926 N N . VAL B 1 178 ? 1.326 7.504 3.443 1 96 178 VAL B N 1
ATOM 2927 C CA . VAL B 1 178 ? -0.022 8.023 3.654 1 96 178 VAL B CA 1
ATOM 2928 C C . VAL B 1 178 ? -0.595 7.461 4.953 1 96 178 VAL B C 1
ATOM 2930 O O . VAL B 1 178 ? -0.023 6.543 5.543 1 96 178 VAL B O 1
ATOM 2933 N N . ARG B 1 179 ? -1.674 8.109 5.406 1 97.38 179 ARG B N 1
ATOM 2934 C CA . ARG B 1 179 ? -2.275 7.691 6.668 1 97.38 179 ARG B CA 1
ATOM 2935 C C . ARG B 1 179 ? -3.727 7.27 6.469 1 97.38 179 ARG B C 1
ATOM 2937 O O . ARG B 1 179 ? -4.523 8.016 5.898 1 97.38 179 ARG B O 1
ATOM 2944 N N . LEU B 1 180 ? -3.996 6.059 6.84 1 98.44 180 LEU B N 1
ATOM 2945 C CA . LEU B 1 180 ? -5.391 5.652 6.965 1 98.44 180 LEU B CA 1
ATOM 2946 C C . LEU B 1 180 ? -5.957 6.059 8.32 1 98.44 180 LEU B C 1
ATOM 2948 O O . LEU B 1 180 ? -5.41 5.691 9.359 1 98.44 180 LEU B O 1
ATOM 2952 N N . CYS B 1 181 ? -6.953 6.82 8.328 1 98.5 181 CYS B N 1
ATOM 2953 C CA . CYS B 1 181 ? -7.656 7.254 9.531 1 98.5 181 CYS B CA 1
AT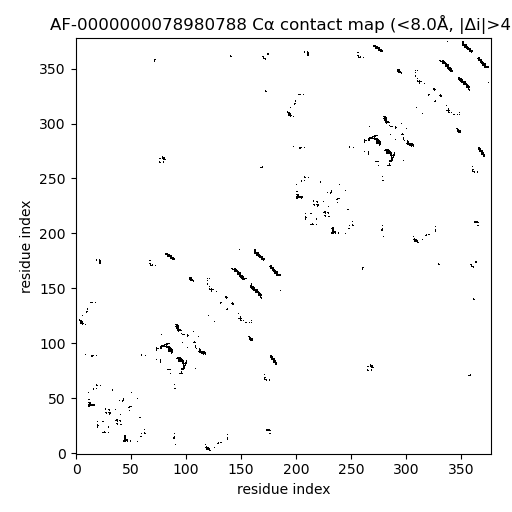OM 2954 C C . CYS B 1 181 ? -8.977 6.516 9.688 1 98.5 181 CYS B C 1
ATOM 2956 O O . CYS B 1 181 ? -9.875 6.652 8.859 1 98.5 181 CYS B O 1
ATOM 2958 N N . SER B 1 182 ? -9.086 5.789 10.703 1 98 182 SER B N 1
ATOM 2959 C CA . SER B 1 182 ? -10.266 4.945 10.922 1 98 182 SER B CA 1
ATOM 2960 C C . SER B 1 182 ? -11.047 5.391 12.148 1 98 182 SER B C 1
ATOM 2962 O O . SER B 1 182 ? -10.461 5.746 13.172 1 98 182 SER B O 1
ATOM 2964 N N . HIS B 1 183 ? -12.312 5.387 11.961 1 95.62 183 HIS B N 1
ATOM 2965 C CA . HIS B 1 183 ? -13.164 5.555 13.133 1 95.62 183 HIS B CA 1
ATOM 2966 C C . HIS B 1 183 ? -13.078 4.34 14.047 1 95.62 183 HIS B C 1
ATOM 2968 O O . HIS B 1 183 ? -13.18 3.201 13.586 1 95.62 183 HIS B O 1
ATOM 2974 N N . ALA B 1 184 ? -12.742 4.496 15.25 1 88.06 184 ALA B N 1
ATOM 2975 C CA . ALA B 1 184 ? -12.648 3.434 16.25 1 88.06 184 ALA B CA 1
ATOM 2976 C C . ALA B 1 184 ? -13.68 3.633 17.359 1 88.06 184 ALA B C 1
ATOM 2978 O O . ALA B 1 184 ? -13.789 4.723 17.922 1 88.06 184 ALA B O 1
ATOM 2979 N N . PRO B 1 185 ? -14.703 2.674 17.406 1 70.31 185 PRO B N 1
ATOM 2980 C CA . PRO B 1 185 ? -15.711 2.898 18.438 1 70.31 185 PRO B CA 1
ATOM 2981 C C . PRO B 1 185 ? -15.094 3.047 19.828 1 70.31 185 PRO B C 1
ATOM 2983 O O . PRO B 1 185 ? -14.023 2.498 20.094 1 70.31 185 PRO B O 1
ATOM 2986 N N . SER B 1 186 ? -15.445 4.043 20.578 1 59.81 186 SER B N 1
ATOM 2987 C CA . SER B 1 186 ? -15.07 4.277 21.969 1 59.81 186 SER B CA 1
ATOM 2988 C C . SER B 1 186 ? -15.234 3.014 22.797 1 59.81 186 SER B C 1
ATOM 2990 O O . SER B 1 186 ? -16.203 2.26 22.609 1 59.81 186 SER B O 1
ATOM 2992 N N . PRO B 1 187 ? -14.109 2.486 23.328 1 49.91 187 PRO B N 1
ATOM 2993 C CA . PRO B 1 187 ? -14.297 1.345 24.234 1 49.91 187 PRO B CA 1
ATOM 2994 C C . PRO B 1 187 ? -15.609 1.418 25.016 1 49.91 187 PRO B C 1
ATOM 2996 O O . PRO B 1 187 ? -16.078 0.402 25.531 1 49.91 187 PRO B O 1
ATOM 2999 N N . HIS B 1 188 ? -16.078 2.502 25.359 1 44.56 188 HIS B N 1
ATOM 3000 C CA . HIS B 1 188 ? -17.188 2.512 26.297 1 44.56 188 HIS B CA 1
ATOM 3001 C C . HIS B 1 188 ? -18.5 2.158 25.609 1 44.56 188 HIS B C 1
ATOM 3003 O O . HIS B 1 188 ? -19.562 2.123 26.25 1 44.56 188 HIS B O 1
ATOM 3009 N N . ASN B 1 189 ? -18.562 2.09 24.312 1 37.19 189 ASN B N 1
ATOM 3010 C CA . ASN B 1 189 ? -19.875 1.609 23.875 1 37.19 189 ASN B CA 1
ATOM 3011 C C . ASN B 1 189 ? -19.828 0.131 23.5 1 37.19 189 ASN B C 1
ATOM 3013 O O . ASN B 1 189 ? -18.875 -0.32 22.844 1 37.19 189 ASN B O 1
#

Nearest PDB structures (foldseek):
  3f51-assembly1_A  TM=9.551E-01  e=8.804E-02  Corynebacterium glutamicum
  3f52-assembly1_E  TM=8.612E-01  e=9.373E-02  Corynebacterium glutamicum
  3eus-assembly1_B  TM=7.298E-01  e=7.295E-02  Ruegeria pomeroyi
  7v7l-assembly1_A  TM=4.676E-01  e=5.253E-03  Mus musculus
  7v7w-assembly1_A  TM=4.633E-01  e=1.622E-02  Mus musculus

Secondary structure (DSSP, 8-state):
-------S-S-HHHHHHHHHHHTT--HHHHHHHTTS-HHHHHHHHHTS----HHHHHHHHHHHHTT----HHHHHHHHTBSS-EEEEETTT-BEEEE-HHHHHHHTS-TTTTTTSB-GGG--HHHHHHHHHTTTSSTTT-SSPPPEEEEE--EE-SS-EEPSEEEEEEEEE-TTS-EEEEEEEE--TT-/-------S-S-HHHHHHHHHHHTT--HHHHHHHTTS-HHHHHHHHHTS----HHHHHHHHHHHHTT----HHHHHHHHTBSS-EEEEETTT-BEEEE-HHHHHHHTS-TTTTTTSB-GGG--HHHHHHHHHTTTSSTTT-SSPPPEEEEE--EE-SS-EEPSEEEEEEEEE-TTS-EEEEEEEE--TT-

Foldseek 3Di:
DPLQFDDDQPDLQLLLVQLCVLLVHDLQRLCVVLVHHSVVNVCSNVVVDDDDPVSSVVSLCVSPVPDDLQVVVQVCAQDDPFFKWKAFPNQQATAFHYPVVCVQFVHDRPQRHRHHCRRVQGPFSRVQSNVCVVACNRVDLWGDKDKDWDDWDDDPRTIDHTAIWIWGWDAGPSGGIMIMIGGDHDVVD/DPLQFDDDQPDLQLLLVQLCVLLVHDLQRLCVVLVHHSVVNVCSNVVVDDDDPVSSVVSLCVSPVPDDLQVVVQVCAQDDPFFKWKAFPNQQATAFHYPVVCVQFVHDRPQRHRHHCRRVQGPFSRVQSNVCVVACNRVDLWGDKDKDWDDWDDDPRTIDHTAIWIWGWDAGPSGGIMIMIGGDHDVVD

Organism: Ruegeria pomeroyi (strain ATCC 700808 / DSM 15171 / DSS-3) (NCBI:txid246200)